Protein AF-0000000084755426 (afdb_homodimer)

Nearest PDB structures (foldseek):
  6y45-assembly2_D  TM=8.927E-01  e=4.834E-12  Streptomyces venezuelae ATCC 10712
  6hse-assembly1_A  TM=9.006E-01  e=1.266E-11  Streptomyces venezuelae ATCC 10712
  2y75-assembly1_E  TM=7.654E-01  e=1.714E-07  Bacillus subtilis
  4hf0-assembly1_A  TM=7.924E-01  e=3.381E-07  Escherichia coli K-12
  4chu-assembly1_A  TM=8.286E-01  e=1.049E-06  Escherichia coli K-12

pLDDT: mean 94.59, std 6.65, range [58.28, 98.94]

Solvent-accessible surface area (backbone atoms only — not comparable to full-atom values): 18374 Å² total; per-residue (Å²): 133,45,69,48,56,67,62,34,57,53,48,53,56,50,56,27,68,32,37,47,91,88,69,44,81,41,73,46,29,63,61,59,50,16,52,41,49,65,44,60,49,72,62,48,47,54,51,50,51,32,32,34,76,61,54,53,27,39,78,44,88,63,97,76,41,31,32,33,67,56,54,63,46,76,75,39,24,51,37,57,47,37,36,35,65,72,40,90,76,55,56,62,72,80,78,63,60,75,52,46,32,55,92,37,62,99,63,49,56,64,69,65,64,52,73,75,52,67,68,51,50,47,51,50,49,12,48,50,38,19,47,50,47,27,54,71,38,23,40,39,58,50,37,50,56,50,49,70,61,47,55,70,66,53,59,50,50,51,55,51,55,53,56,64,63,76,102,133,44,70,47,54,68,63,34,56,53,49,52,54,51,55,27,69,32,37,48,92,87,68,44,79,41,74,46,29,63,62,58,51,17,52,39,48,64,44,61,51,71,62,48,46,54,51,50,50,30,32,35,76,61,54,52,28,38,78,43,87,62,96,76,42,31,33,34,68,55,54,63,46,77,75,38,24,52,39,57,48,37,36,36,64,71,39,89,77,56,56,61,73,80,78,62,61,75,51,46,32,54,92,39,63,98,63,49,57,65,68,66,61,54,72,74,53,67,69,50,50,47,52,50,49,12,48,49,39,21,48,50,46,26,52,72,38,24,41,38,58,48,38,50,55,51,50,71,61,47,55,70,65,54,59,51,50,53,52,51,56,52,55,65,63,75,104

Sequence (334 aa):
MAFYSSGVEYGIHSLMCMVDSKGDARDMSVREIAELQNVPYDYLAKIFTRLSKAGLVRSIEGKGGGFQLARAAEHITVLDVANAIDGEKRIFECREIRQRLAVFDEQPPQWACEGICGVRAVMDMAQQRMEEALGQHTILDLARKMYRKAPDEFVIEVQEWIAARKNMAFYSSGVEYGIHSLMCMVDSKGDARDMSVREIAELQNVPYDYLAKIFTRLSKAGLVRSIEGKGGGFQLARAAEHITVLDVANAIDGEKRIFECREIRQRLAVFDEQPPQWACEGICGVRAVMDMAQQRMEEALGQHTILDLARKMYRKAPDEFVIEVQEWIAARKN

Radius of gyration: 25.81 Å; Cα contacts (8 Å, |Δi|>4): 486; chains: 2; bounding box: 38×77×50 Å

Foldseek 3Di:
DDPFDVLLVLQLVLQLLQAAQVQDGHWAALVLSCVVVVHDSVSSVLLVVLCVVLQQWHWDDDQRITIIGSDRQQQAFSLSSRCSRVNDDAPDDDPLCQQVDPVADPGRDPVSVPDDDPVVVVSVVVVVVVSVVRNNHTSSNVSNVVSVPDDPVVSVVSVVSRVVPSD/DDPFDVLLVLQLVLQLLQAAQVQDGHWAALVLSCVVVVHDSVSSVLLVVLCVVLQQWHWDDDQRITIIGSDRQQQAFSLSSRCSRVNDDAPDDDPLCQQVDPVADPGRDPVSVPDDDPVVVVSVVVVVVVSVVRNNHTSSNVSNVVSVPDDPVVSVVSVVSRVVPSD

Structure (mmCIF, N/CA/C/O backbone):
data_AF-0000000084755426-model_v1
#
loop_
_entity.id
_entity.type
_entity.pdbx_description
1 polymer 'Rrf2 family transcriptional regulator'
#
loop_
_atom_site.group_PDB
_atom_site.id
_atom_site.type_symbol
_atom_site.label_atom_id
_atom_site.label_alt_id
_atom_site.label_comp_id
_atom_site.label_asym_id
_atom_site.label_entity_id
_atom_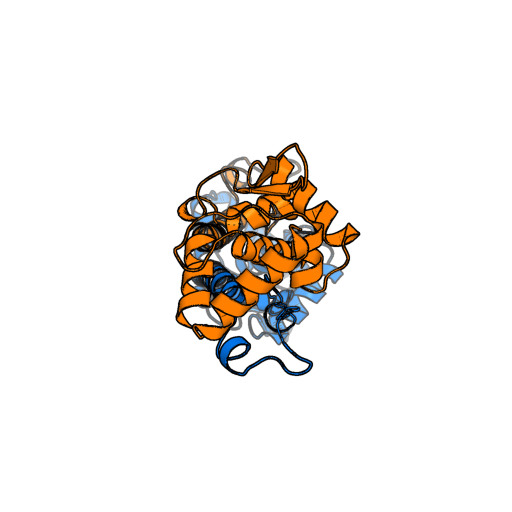site.label_seq_id
_atom_site.pdbx_PDB_ins_code
_atom_site.Cartn_x
_atom_site.Cartn_y
_atom_site.Cartn_z
_atom_site.occupancy
_atom_site.B_iso_or_equiv
_atom_site.auth_seq_id
_atom_site.auth_comp_id
_atom_site.auth_asym_id
_atom_site.auth_atom_id
_atom_site.pdbx_PDB_model_num
ATOM 1 N N . MET A 1 1 ? 2.076 7.09 -10.516 1 72.56 1 MET A N 1
ATOM 2 C CA . MET A 1 1 ? 1.518 7.812 -9.375 1 72.56 1 MET A CA 1
ATOM 3 C C . MET A 1 1 ? 1.5 6.93 -8.133 1 72.56 1 MET A C 1
ATOM 5 O O . MET A 1 1 ? 1.356 5.711 -8.234 1 72.56 1 MET A O 1
ATOM 9 N N . ALA A 1 2 ? 1.884 7.547 -6.883 1 91.25 2 ALA A N 1
ATOM 10 C CA . ALA A 1 2 ? 1.96 6.777 -5.645 1 91.25 2 ALA A CA 1
ATOM 11 C C . ALA A 1 2 ? 0.583 6.262 -5.234 1 91.25 2 ALA A C 1
ATOM 13 O O . ALA A 1 2 ? -0.434 6.676 -5.797 1 91.25 2 ALA A O 1
ATOM 14 N N . PHE A 1 3 ? 0.524 5.273 -4.504 1 96.81 3 PHE A N 1
ATOM 15 C CA . PHE A 1 3 ? -0.7 4.648 -4.012 1 96.81 3 PHE A CA 1
ATOM 16 C C . PHE A 1 3 ? -1.576 5.672 -3.297 1 96.81 3 PHE A C 1
ATOM 18 O O . PHE A 1 3 ? -2.775 5.766 -3.564 1 96.81 3 PHE A O 1
ATOM 25 N N . TYR A 1 4 ? -1.006 6.5 -2.371 1 97.94 4 TYR A N 1
ATOM 26 C CA . TYR A 1 4 ? -1.693 7.617 -1.736 1 97.94 4 TYR A CA 1
ATOM 27 C C . TYR A 1 4 ? -1.386 8.922 -2.457 1 97.94 4 TYR A C 1
ATOM 29 O O . TYR A 1 4 ? -0.234 9.195 -2.807 1 97.94 4 TYR A O 1
ATOM 37 N N . SER A 1 5 ? -2.422 9.719 -2.678 1 97.06 5 SER A N 1
ATOM 38 C CA . SER A 1 5 ? -2.305 10.938 -3.465 1 97.06 5 SER A CA 1
ATOM 39 C C . SER A 1 5 ? -1.635 12.047 -2.662 1 97.06 5 SER A C 1
ATOM 41 O O . SER A 1 5 ? -1.493 11.945 -1.441 1 97.06 5 SER A O 1
ATOM 43 N N . SER A 1 6 ? -1.282 13.086 -3.369 1 96.5 6 SER A N 1
ATOM 44 C CA . SER A 1 6 ? -0.739 14.273 -2.715 1 96.5 6 SER A CA 1
ATOM 45 C C . SER A 1 6 ? -1.769 14.914 -1.793 1 96.5 6 SER A C 1
ATOM 47 O O . SER A 1 6 ? -1.409 15.562 -0.807 1 96.5 6 SER A O 1
ATOM 49 N N . GLY A 1 7 ? -3.055 14.688 -2.115 1 97.62 7 GLY A N 1
ATOM 50 C CA . GLY A 1 7 ? -4.105 15.195 -1.245 1 97.62 7 GLY A CA 1
ATOM 51 C C . GLY A 1 7 ? -3.99 14.688 0.182 1 97.62 7 GLY A C 1
ATOM 52 O O . GLY A 1 7 ? -4.293 15.422 1.128 1 97.62 7 GLY A O 1
ATOM 53 N N . VAL A 1 8 ? -3.545 13.5 0.305 1 98.5 8 VAL A N 1
ATOM 54 C CA . VAL A 1 8 ? -3.377 12.922 1.636 1 98.5 8 VAL A CA 1
ATOM 55 C C . VAL A 1 8 ? -2.287 13.68 2.393 1 98.5 8 VAL A C 1
ATOM 57 O O . VAL A 1 8 ? -2.449 13.992 3.574 1 98.5 8 VAL A O 1
ATOM 60 N N . GLU A 1 9 ? -1.183 14.008 1.727 1 98.12 9 GLU A N 1
ATOM 61 C CA . GLU A 1 9 ? -0.119 14.781 2.357 1 98.12 9 GLU A CA 1
ATOM 62 C C . GLU A 1 9 ? -0.629 16.141 2.82 1 98.12 9 GLU A C 1
ATOM 64 O O . GLU A 1 9 ? -0.439 16.516 3.979 1 98.12 9 GLU A O 1
ATOM 69 N N . TYR A 1 10 ? -1.319 16.828 1.943 1 98.06 10 TYR A N 1
ATOM 70 C CA . TYR A 1 10 ? -1.836 18.156 2.271 1 98.06 10 TYR A CA 1
ATOM 71 C C . TYR A 1 10 ? -2.865 18.078 3.393 1 98.06 10 TYR A C 1
ATOM 73 O O . TYR A 1 10 ? -2.895 18.938 4.277 1 98.06 10 TYR A O 1
ATOM 81 N N . GLY A 1 11 ? -3.691 17.016 3.314 1 98.56 11 GLY A N 1
ATOM 82 C CA . GLY A 1 11 ? -4.668 16.828 4.375 1 98.56 11 GLY A CA 1
ATOM 83 C C . GLY A 1 11 ? -4.039 16.641 5.742 1 98.56 11 GLY A C 1
ATOM 84 O O . GLY A 1 11 ? -4.445 17.266 6.715 1 98.56 11 GLY A O 1
ATOM 85 N N . ILE A 1 12 ? -3.033 15.781 5.781 1 98.81 12 ILE A N 1
ATOM 86 C CA . ILE A 1 12 ? -2.357 15.5 7.039 1 98.81 12 ILE A CA 1
ATOM 87 C C . ILE A 1 12 ? -1.703 16.766 7.574 1 98.81 12 ILE A C 1
ATOM 89 O O . ILE A 1 12 ? -1.911 17.141 8.727 1 98.81 12 ILE A O 1
ATOM 93 N N . HIS A 1 13 ? -0.957 17.484 6.75 1 98.19 13 HIS A N 1
ATOM 94 C CA . HIS A 1 13 ? -0.276 18.703 7.172 1 98.19 13 HIS A CA 1
ATOM 95 C C . HIS A 1 13 ? -1.276 19.781 7.578 1 98.19 13 HIS A C 1
ATOM 97 O O . HIS A 1 13 ? -1.017 20.547 8.5 1 98.19 13 HIS A O 1
ATOM 103 N N . SER A 1 14 ? -2.41 19.844 6.887 1 98.19 14 SER A N 1
ATOM 104 C CA . SER A 1 14 ? -3.445 20.812 7.246 1 98.19 14 SER A CA 1
ATOM 105 C C . SER A 1 14 ? -3.986 20.547 8.648 1 98.19 14 SER A C 1
ATOM 107 O O . SER A 1 14 ? -4.109 21.469 9.453 1 98.19 14 SER A O 1
ATOM 109 N N . LEU A 1 15 ? -4.277 19.297 8.961 1 98.62 15 LEU A N 1
ATOM 110 C CA . LEU A 1 15 ? -4.801 18.953 10.281 1 98.62 15 LEU A CA 1
ATOM 111 C C . LEU A 1 15 ? -3.754 19.203 11.359 1 98.62 15 LEU A C 1
ATOM 113 O O . LEU A 1 15 ? -4.09 19.594 12.477 1 98.62 15 LEU A O 1
ATOM 117 N N . MET A 1 16 ? -2.506 18.953 11.023 1 98.06 16 MET A N 1
ATOM 118 C CA . MET A 1 16 ? -1.428 19.266 11.961 1 98.06 16 MET A CA 1
ATOM 119 C C . MET A 1 16 ? -1.411 20.75 12.305 1 98.06 16 MET A C 1
ATOM 121 O O . MET A 1 16 ? -1.175 21.125 13.453 1 98.06 16 MET A O 1
ATOM 125 N N . CYS A 1 17 ? -1.688 21.609 11.32 1 96.25 17 CYS A N 1
ATOM 126 C CA . CYS A 1 17 ? -1.724 23.047 11.531 1 96.25 17 CYS A CA 1
ATOM 127 C C . CYS A 1 17 ? -2.83 23.422 12.508 1 96.25 17 CYS A C 1
ATOM 129 O O . CYS A 1 17 ? -2.779 24.484 13.133 1 96.25 17 CYS A O 1
ATOM 131 N N . MET A 1 18 ? -3.805 22.578 12.664 1 97.25 18 MET A N 1
ATOM 132 C CA . MET A 1 18 ? -4.965 22.875 13.492 1 97.25 18 MET A CA 1
ATOM 133 C C . MET A 1 18 ? -4.742 22.406 14.93 1 97.25 18 MET A C 1
ATOM 135 O O . MET A 1 18 ? -5.68 22.359 15.727 1 97.25 18 MET A O 1
ATOM 139 N N . VAL A 1 19 ? -3.545 21.984 15.227 1 97.5 19 VAL A N 1
ATOM 140 C CA . VAL A 1 19 ? -3.113 21.625 16.578 1 97.5 19 VAL A CA 1
ATOM 141 C C . VAL A 1 19 ? -1.988 22.547 17.016 1 97.5 19 VAL A C 1
ATOM 143 O O . VAL A 1 19 ? -1.012 22.75 16.297 1 97.5 19 VAL A O 1
ATOM 146 N N . ASP A 1 20 ? -2.088 23.156 18.188 1 96 20 ASP A N 1
ATOM 147 C CA . ASP A 1 20 ? -1.059 24.094 18.625 1 96 20 ASP A CA 1
ATOM 148 C C . ASP A 1 20 ? 0.049 23.375 19.391 1 96 20 ASP A C 1
ATOM 150 O O . ASP A 1 20 ? 0.04 22.141 19.5 1 96 20 ASP A O 1
ATOM 154 N N . SER A 1 21 ? 1.072 24.047 19.875 1 95.69 21 SER A N 1
ATOM 155 C CA . SER A 1 21 ? 2.277 23.484 20.469 1 95.69 21 SER A CA 1
ATOM 156 C C . SER A 1 21 ? 1.96 22.766 21.781 1 95.69 21 SER A C 1
ATOM 158 O O . SER A 1 21 ? 2.756 21.953 22.266 1 95.69 21 SER A O 1
ATOM 160 N N . LYS A 1 22 ? 0.841 23.047 22.422 1 95.75 22 LYS A N 1
ATOM 161 C CA . LYS A 1 22 ? 0.44 22.391 23.656 1 95.75 22 LYS A CA 1
ATOM 162 C C . LYS A 1 22 ? -0.399 21.141 23.391 1 95.75 22 LYS A C 1
ATOM 164 O O . LYS A 1 22 ? -0.753 20.406 24.312 1 95.75 22 LYS A O 1
ATOM 169 N N . GLY A 1 23 ? -0.739 20.922 22.078 1 96.06 23 GLY A N 1
ATOM 170 C CA . GLY A 1 23 ? -1.553 19.797 21.688 1 96.06 23 GLY A CA 1
ATOM 171 C C . GLY A 1 23 ? -3.035 20.109 21.641 1 96.06 23 GLY A C 1
ATOM 172 O O . GLY A 1 23 ? -3.859 19.219 21.438 1 96.06 23 GLY A O 1
ATOM 173 N N . ASP A 1 24 ? -3.342 21.406 21.797 1 96.12 24 ASP A N 1
ATOM 174 C CA . ASP A 1 24 ? -4.742 21.812 21.797 1 96.12 24 ASP A CA 1
ATOM 175 C C . ASP A 1 24 ? -5.211 22.156 20.375 1 96.12 24 ASP A C 1
ATOM 177 O O . ASP A 1 24 ? -4.422 22.609 19.547 1 96.12 24 ASP A O 1
ATOM 181 N N . ALA A 1 25 ? -6.512 21.969 20.188 1 95.44 25 ALA A N 1
ATOM 182 C CA . ALA A 1 25 ? -7.098 22.266 18.891 1 95.44 25 ALA A CA 1
ATOM 183 C C . ALA A 1 25 ? -7.188 23.781 18.656 1 95.44 25 ALA A C 1
ATOM 185 O O . ALA A 1 25 ? -7.395 24.547 19.609 1 95.44 25 ALA A O 1
ATOM 186 N N . ARG A 1 26 ? -7.012 24.219 17.453 1 92.81 26 ARG A N 1
ATOM 187 C CA . ARG A 1 26 ? -7.242 25.594 17.047 1 92.81 26 ARG A CA 1
ATOM 188 C C . ARG A 1 26 ? -8.078 25.672 15.773 1 92.81 26 ARG A C 1
ATOM 190 O O . ARG A 1 26 ? -7.902 24.859 14.867 1 92.81 26 ARG A O 1
ATOM 197 N N . ASP A 1 27 ? -8.938 26.625 15.719 1 93.25 27 ASP A N 1
ATOM 198 C CA . ASP A 1 27 ? -9.789 26.844 14.555 1 93.25 27 ASP A CA 1
ATOM 199 C C . ASP A 1 27 ? -9.047 27.625 13.477 1 93.25 27 ASP A C 1
ATOM 201 O O . ASP A 1 27 ? -8.305 28.562 13.773 1 93.25 27 ASP A O 1
ATOM 205 N N . MET A 1 28 ? -9.195 27.156 12.281 1 94.62 28 MET A N 1
ATOM 206 C CA . MET A 1 28 ? -8.609 27.875 11.148 1 94.62 28 MET A CA 1
ATOM 207 C C . MET A 1 28 ? -9.531 27.828 9.938 1 94.62 28 MET A C 1
ATOM 209 O O . MET A 1 28 ? -10.297 26.875 9.773 1 94.62 28 MET A O 1
ATOM 213 N N . SER A 1 29 ? -9.516 28.859 9.172 1 93.88 29 SER A N 1
ATOM 214 C CA . SER A 1 29 ? -10.203 28.828 7.887 1 93.88 29 SER A CA 1
ATOM 215 C C . SER A 1 29 ? -9.359 28.141 6.82 1 93.88 29 SER A C 1
ATOM 217 O O . SER A 1 29 ? -8.133 28.078 6.941 1 93.88 29 SER A O 1
ATOM 219 N N . VAL A 1 30 ? -10.023 27.625 5.797 1 95.12 30 VAL A N 1
ATOM 220 C CA . VAL A 1 30 ? -9.32 27.031 4.668 1 95.12 30 VAL A CA 1
ATOM 221 C C . VAL A 1 30 ? -8.352 28.047 4.062 1 95.12 30 VAL A C 1
ATOM 223 O O . VAL A 1 30 ? -7.25 27.703 3.641 1 95.12 30 VAL A O 1
ATOM 226 N N . ARG A 1 31 ? -8.742 29.312 4.004 1 94.12 31 ARG A N 1
ATOM 227 C CA . ARG A 1 31 ? -7.902 30.375 3.465 1 94.12 31 ARG A CA 1
ATOM 228 C C . ARG A 1 31 ? -6.617 30.516 4.273 1 94.12 31 ARG A C 1
ATOM 230 O O . ARG A 1 31 ? -5.527 30.625 3.701 1 94.12 31 ARG A O 1
ATOM 237 N N . GLU A 1 32 ? -6.758 30.594 5.57 1 94.56 32 GLU A N 1
ATOM 238 C CA . GLU A 1 32 ? -5.594 30.688 6.445 1 94.56 32 GLU A CA 1
ATOM 239 C C . GLU A 1 32 ? -4.625 29.531 6.207 1 94.56 32 GLU A C 1
ATOM 241 O O . GLU A 1 32 ? -3.422 29.75 6.059 1 94.56 32 GLU A O 1
ATOM 246 N N . ILE A 1 33 ? -5.125 28.328 6.152 1 96 33 ILE A N 1
ATOM 247 C CA . ILE A 1 33 ? -4.281 27.156 5.992 1 96 33 ILE A CA 1
ATOM 248 C C . ILE A 1 33 ? -3.643 27.156 4.605 1 96 33 ILE A C 1
ATOM 250 O O . ILE A 1 33 ? -2.449 26.875 4.465 1 96 33 ILE A O 1
ATOM 254 N N . ALA A 1 34 ? -4.453 27.422 3.609 1 96.12 34 ALA A N 1
ATOM 255 C CA . ALA A 1 34 ? -3.941 27.484 2.244 1 96.12 34 ALA A CA 1
ATOM 256 C C . ALA A 1 34 ? -2.795 28.484 2.139 1 96.12 34 ALA A C 1
ATOM 258 O O . ALA A 1 34 ? -1.748 28.188 1.562 1 96.12 34 ALA A O 1
ATOM 259 N N . GLU A 1 35 ? -2.965 29.672 2.715 1 95.19 35 GLU A N 1
ATOM 260 C CA . GLU A 1 35 ? -1.933 30.703 2.695 1 95.19 35 GLU A CA 1
ATOM 261 C C . GLU A 1 35 ? -0.705 30.281 3.492 1 95.19 35 GLU A C 1
ATOM 263 O O . GLU A 1 35 ? 0.429 30.469 3.049 1 95.19 35 GLU A O 1
ATOM 268 N N . LEU A 1 36 ? -0.963 29.734 4.629 1 94.75 36 LEU A N 1
ATOM 269 C CA . LEU A 1 36 ? 0.138 29.281 5.477 1 94.75 36 LEU A CA 1
ATOM 270 C C . LEU A 1 36 ? 0.987 28.234 4.762 1 94.75 36 LEU A C 1
ATOM 272 O O . LEU A 1 36 ? 2.217 28.281 4.824 1 94.75 36 LEU A O 1
ATOM 276 N N . GLN A 1 37 ? 0.374 27.297 4.078 1 94.38 37 GLN A N 1
ATOM 277 C CA . GLN A 1 37 ? 1.062 26.188 3.418 1 94.38 37 GLN A CA 1
ATOM 278 C C . GLN A 1 37 ? 1.435 26.562 1.984 1 94.38 37 GLN A C 1
ATOM 280 O O . GLN A 1 37 ? 2.062 25.766 1.279 1 94.38 37 GLN A O 1
ATOM 285 N N . ASN A 1 38 ? 1.042 27.703 1.522 1 92.75 38 ASN A N 1
ATOM 286 C CA . ASN A 1 38 ? 1.319 28.172 0.165 1 92.75 38 ASN A CA 1
ATOM 287 C C . ASN A 1 38 ? 0.748 27.203 -0.877 1 92.75 38 ASN A C 1
ATOM 289 O O . ASN A 1 38 ? 1.472 26.734 -1.756 1 92.75 38 ASN A O 1
ATOM 293 N N . VAL A 1 39 ? -0.512 26.891 -0.765 1 94.88 39 VAL A N 1
ATOM 294 C CA . VAL A 1 39 ? -1.251 26.047 -1.692 1 94.88 39 VAL A CA 1
ATOM 295 C C . VAL A 1 39 ? -2.506 26.766 -2.17 1 94.88 39 VAL A C 1
ATOM 297 O O . VAL A 1 39 ? -3.082 27.578 -1.436 1 94.88 39 VAL A O 1
ATOM 300 N N . PRO A 1 40 ? -2.889 26.516 -3.418 1 96.38 40 PRO A N 1
ATOM 301 C CA . PRO A 1 40 ? -4.102 27.172 -3.92 1 96.38 40 PRO A CA 1
ATOM 302 C C . PRO A 1 40 ? -5.328 26.875 -3.059 1 96.38 40 PRO A C 1
ATOM 304 O O . PRO A 1 40 ? -5.555 25.734 -2.668 1 96.38 40 PRO A O 1
ATOM 307 N N . TYR A 1 41 ? -6.07 27.906 -2.875 1 97 41 TYR A N 1
ATOM 308 C CA . TYR A 1 41 ? -7.266 27.812 -2.047 1 97 41 TYR A CA 1
ATOM 309 C C . TYR A 1 41 ? -8.219 26.75 -2.568 1 97 41 TYR A C 1
ATOM 311 O O . TYR A 1 41 ? -8.719 25.922 -1.796 1 97 41 TYR A O 1
ATOM 319 N N . ASP A 1 42 ? -8.508 26.734 -3.846 1 97.75 42 ASP A N 1
ATOM 320 C CA . ASP A 1 42 ? -9.477 25.812 -4.434 1 97.75 42 ASP A CA 1
ATOM 321 C C . ASP A 1 42 ? -9.07 24.359 -4.191 1 97.75 42 ASP A C 1
ATOM 323 O O . ASP A 1 42 ? -9.93 23.5 -3.969 1 97.75 42 ASP A O 1
ATOM 327 N N . TYR A 1 43 ? -7.832 24.156 -4.277 1 97.38 43 TYR A N 1
ATOM 328 C CA . TYR A 1 43 ? -7.332 22.812 -4.051 1 97.38 43 TYR A CA 1
ATOM 329 C C . TYR A 1 43 ? -7.578 22.375 -2.613 1 97.38 43 TYR A C 1
ATOM 331 O O . TYR A 1 43 ? -8.102 21.281 -2.369 1 97.38 43 TYR A O 1
ATOM 339 N N . LEU A 1 44 ? -7.223 23.203 -1.653 1 97.44 44 LEU A N 1
ATOM 340 C CA . LEU A 1 44 ? -7.379 22.859 -0.247 1 97.44 44 LEU A CA 1
ATOM 341 C C . LEU A 1 44 ? -8.852 22.797 0.136 1 97.44 44 LEU A C 1
ATOM 343 O O . LEU A 1 44 ? -9.25 21.984 0.98 1 97.44 44 LEU A O 1
ATOM 347 N N . ALA A 1 45 ? -9.633 23.625 -0.489 1 97.25 45 ALA A N 1
ATOM 348 C CA . ALA A 1 45 ? -11.07 23.609 -0.234 1 97.25 45 ALA A CA 1
ATOM 349 C C . ALA A 1 45 ? -11.664 22.25 -0.552 1 97.25 45 ALA A C 1
ATOM 351 O O . ALA A 1 45 ? -12.508 21.734 0.193 1 97.25 45 ALA A O 1
ATOM 352 N N . LYS A 1 46 ? -11.266 21.625 -1.576 1 98.12 46 LYS A N 1
ATOM 353 C CA . LYS A 1 46 ? -11.727 20.297 -1.945 1 98.12 46 LYS A CA 1
ATOM 354 C C . LYS A 1 46 ? -11.297 19.266 -0.907 1 98.12 46 LYS A C 1
ATOM 356 O O . LYS A 1 46 ? -12.07 18.359 -0.564 1 98.12 46 LYS A O 1
ATOM 361 N N . ILE A 1 47 ? -10.109 19.375 -0.486 1 98.25 47 ILE A N 1
ATOM 362 C CA . ILE A 1 47 ? -9.594 18.484 0.543 1 98.25 47 ILE A CA 1
ATOM 363 C C . ILE A 1 47 ? -10.43 18.625 1.813 1 98.25 47 ILE A C 1
ATOM 365 O O . ILE A 1 47 ? -10.844 17.625 2.404 1 98.25 47 ILE A O 1
ATOM 369 N N . PHE A 1 48 ? -10.719 19.844 2.201 1 98 48 PHE A N 1
ATOM 370 C CA . PHE A 1 48 ? -11.469 20.078 3.432 1 98 48 PHE A CA 1
ATOM 371 C C . PHE A 1 48 ? -12.914 19.625 3.279 1 98 48 PHE A C 1
ATOM 373 O O . PHE A 1 48 ? -13.547 19.203 4.25 1 98 48 PHE A O 1
ATOM 380 N N . THR A 1 49 ? -13.438 19.734 2.086 1 98.06 49 THR A N 1
ATOM 381 C CA . THR A 1 49 ? -14.758 19.172 1.835 1 98.06 49 THR A CA 1
ATOM 382 C C . THR A 1 49 ? -14.781 17.672 2.127 1 98.06 49 THR A C 1
ATOM 384 O O . THR A 1 49 ? -15.695 17.172 2.783 1 98.06 49 THR A O 1
ATOM 387 N N . ARG A 1 50 ? -13.789 16.984 1.738 1 98.56 50 ARG A N 1
ATOM 388 C CA . ARG A 1 50 ? -13.695 15.555 1.968 1 98.56 50 ARG A CA 1
ATOM 389 C C . ARG A 1 50 ? -13.477 15.25 3.447 1 98.56 50 ARG A C 1
ATOM 391 O O . ARG A 1 50 ? -14.078 14.32 3.99 1 98.56 50 ARG A O 1
ATOM 398 N N . LEU A 1 51 ? -12.609 16 4.07 1 98.75 51 LEU A N 1
ATOM 399 C CA . LEU A 1 51 ? -12.359 15.82 5.496 1 98.75 51 LEU A CA 1
ATOM 400 C C . LEU A 1 51 ? -13.633 16.047 6.309 1 98.75 51 LEU A C 1
ATOM 402 O O . LEU A 1 51 ? -13.891 15.312 7.266 1 98.75 51 LEU A O 1
ATOM 406 N N . SER A 1 52 ? -14.391 17.078 5.91 1 98.38 52 SER A N 1
ATOM 407 C CA . SER A 1 52 ? -15.641 17.391 6.59 1 98.38 52 SER A CA 1
ATOM 408 C C . SER A 1 52 ? -16.672 16.266 6.398 1 98.38 52 SER A C 1
ATOM 410 O O . SER A 1 52 ? -17.297 15.836 7.363 1 98.38 52 SER A O 1
ATOM 412 N N . LYS A 1 53 ? -16.797 15.812 5.23 1 98.25 53 LYS A N 1
ATOM 413 C CA . LYS A 1 53 ? -17.734 14.727 4.934 1 98.25 53 LYS A CA 1
ATOM 414 C C . LYS A 1 53 ? -17.391 13.477 5.734 1 98.25 53 LYS A C 1
ATOM 416 O O . LYS A 1 53 ? -18.281 12.727 6.141 1 98.25 53 LYS A O 1
ATOM 421 N N . ALA A 1 54 ? -16.109 13.289 5.984 1 98.5 54 ALA A N 1
ATOM 422 C CA . ALA A 1 54 ? -15.641 12.117 6.711 1 98.5 54 ALA A CA 1
ATOM 423 C C . ALA A 1 54 ? -15.727 12.336 8.219 1 98.5 54 ALA A C 1
ATOM 425 O O . ALA A 1 54 ? -15.375 11.445 9 1 98.5 54 ALA A O 1
ATOM 426 N N . GLY A 1 55 ? -16.078 13.477 8.656 1 98.38 55 GLY A N 1
ATOM 427 C CA . GLY A 1 55 ? -16.25 13.766 10.07 1 98.38 55 GLY A CA 1
ATOM 428 C C . GLY A 1 55 ? -14.938 14.023 10.789 1 98.38 55 GLY A C 1
ATOM 429 O O . GLY A 1 55 ? -14.828 13.789 11.992 1 98.38 55 GLY A O 1
ATOM 430 N N . LEU A 1 56 ? -13.938 14.422 10.078 1 98.75 56 LEU A N 1
ATOM 431 C CA . LEU A 1 56 ? -12.648 14.711 10.695 1 98.75 56 LEU A CA 1
ATOM 432 C C . LEU A 1 56 ? -12.555 16.188 11.094 1 98.75 56 LEU A C 1
ATOM 434 O O . LEU A 1 56 ? -11.836 16.531 12.039 1 98.75 56 LEU A O 1
ATOM 438 N N . VAL A 1 57 ? -13.305 17.047 10.352 1 98.5 57 VAL A N 1
ATOM 439 C CA . VAL A 1 57 ? -13.438 18.453 10.695 1 98.5 57 VAL A CA 1
ATOM 440 C C . VAL A 1 57 ? -14.906 18.875 10.625 1 98.5 57 VAL A C 1
ATOM 442 O O . VAL A 1 57 ? -15.727 18.172 10.023 1 98.5 57 VAL A O 1
ATOM 445 N N . ARG A 1 58 ? -15.234 19.906 11.242 1 96.88 58 ARG A N 1
ATOM 446 C CA . ARG A 1 58 ? -16.562 20.484 11.18 1 96.88 58 ARG A CA 1
ATOM 447 C C . ARG A 1 58 ? -16.5 22 10.953 1 96.88 58 ARG A C 1
ATOM 449 O O . ARG A 1 58 ? -15.602 22.672 11.484 1 96.88 58 ARG A O 1
ATOM 456 N N . SER A 1 59 ? -17.422 22.531 10.25 1 93.75 59 SER A N 1
ATOM 457 C CA . SER A 1 59 ? -17.484 23.969 9.961 1 93.75 59 SER A CA 1
ATOM 458 C C . SER A 1 59 ? -18.016 24.75 11.164 1 93.75 59 SER A C 1
ATOM 460 O O . SER A 1 59 ? -18.906 24.281 11.875 1 93.75 59 SER A O 1
ATOM 462 N N . ILE A 1 60 ? -17.438 25.766 11.398 1 89.38 60 ILE A N 1
ATOM 463 C CA . ILE A 1 60 ? -17.906 26.688 12.43 1 89.38 60 ILE A CA 1
ATOM 464 C C . ILE A 1 60 ? -18.469 27.953 11.773 1 89.38 60 ILE A C 1
ATOM 466 O O . ILE A 1 60 ? -17.891 28.469 10.812 1 89.38 60 ILE A O 1
ATOM 470 N N . GLU A 1 61 ? -19.734 28.359 12.203 1 81 61 GLU A N 1
ATOM 471 C CA . GLU A 1 61 ? -20.406 29.531 11.672 1 81 61 GLU A CA 1
ATOM 472 C C . GLU A 1 61 ? -19.922 30.797 12.359 1 81 61 GLU A C 1
ATOM 474 O O . GLU A 1 61 ? -19.438 30.75 13.492 1 81 61 GLU A O 1
ATOM 479 N N . GLY A 1 62 ? -20.125 32.062 11.773 1 69.25 62 GLY A N 1
ATOM 480 C CA . GLY A 1 62 ? -19.844 33.375 12.328 1 69.25 62 GLY A CA 1
ATOM 481 C C . GLY A 1 62 ? -18.703 34.094 11.625 1 69.25 62 GLY A C 1
ATOM 482 O O . GLY A 1 62 ? -18.172 33.594 10.625 1 69.25 62 GLY A O 1
ATOM 483 N N . LYS A 1 63 ? -18.484 35.344 12.203 1 61.62 63 LYS A N 1
ATOM 484 C CA . LYS A 1 63 ? -17.406 36.188 11.695 1 61.62 63 LYS A CA 1
ATOM 485 C C . LYS A 1 63 ? -16.062 35.438 11.805 1 61.62 63 LYS A C 1
ATOM 487 O O . LYS A 1 63 ? -15.672 35 12.883 1 61.62 63 LYS A O 1
ATOM 492 N N . GLY A 1 64 ? -15.469 35.062 10.68 1 61.66 64 GLY A N 1
ATOM 493 C CA . GLY A 1 64 ? -14.203 34.344 10.625 1 61.66 64 GLY A CA 1
ATOM 494 C C . GLY A 1 64 ? -14.383 32.875 10.398 1 61.66 64 GLY A C 1
ATOM 495 O O . GLY A 1 64 ? -13.516 32.062 10.766 1 61.66 64 GLY A O 1
ATOM 496 N N . GLY A 1 65 ? -15.625 32.5 10.086 1 78.19 65 GLY A N 1
ATOM 497 C CA . GLY A 1 65 ? -15.953 31.141 9.719 1 78.19 65 GLY A CA 1
ATOM 498 C C . GLY A 1 65 ? -14.734 30.297 9.398 1 78.19 65 GLY A C 1
ATOM 499 O O . GLY A 1 65 ? -13.617 30.812 9.305 1 78.19 65 GLY A O 1
ATOM 500 N N . GLY A 1 66 ? -14.727 28.969 9.734 1 90.44 66 GLY A N 1
ATOM 501 C CA . GLY A 1 66 ? -13.625 28.031 9.547 1 90.44 66 GLY A CA 1
ATOM 502 C C . GLY A 1 66 ? -13.984 26.594 9.891 1 90.44 66 GLY A C 1
ATOM 503 O O . GLY A 1 66 ? -15.094 26.141 9.586 1 90.44 66 GLY A O 1
ATOM 504 N N . PHE A 1 67 ? -12.922 25.984 10.203 1 95.62 67 PHE A N 1
ATOM 505 C CA . PHE A 1 67 ? -13.062 24.578 10.57 1 95.62 67 PHE A CA 1
ATOM 506 C C . PHE A 1 67 ? -12.406 24.312 11.914 1 95.62 67 PHE A C 1
ATOM 508 O O . PHE A 1 67 ? -11.461 25 12.305 1 95.62 67 PHE A O 1
ATOM 515 N N . GLN A 1 68 ? -12.961 23.469 12.586 1 95.69 68 GLN A N 1
ATOM 516 C CA . GLN A 1 68 ? -12.336 22.859 13.766 1 95.69 68 GLN A CA 1
ATOM 517 C C . GLN A 1 68 ? -12.273 21.344 13.641 1 95.69 68 GLN A C 1
ATOM 519 O O . GLN A 1 68 ? -13.062 20.75 12.906 1 95.69 68 GLN A O 1
ATOM 524 N N . LEU A 1 69 ? -11.32 20.703 14.359 1 97.88 69 LEU A N 1
ATOM 525 C CA . LEU A 1 69 ? -11.312 19.25 14.406 1 97.88 69 LEU A CA 1
ATOM 526 C C . LEU A 1 69 ? -12.625 18.719 14.984 1 97.88 69 LEU A C 1
ATOM 528 O O . LEU A 1 69 ? -13.141 19.266 15.961 1 97.88 69 LEU A O 1
ATOM 532 N N . ALA A 1 70 ? -13.18 17.719 14.352 1 97.81 70 ALA A N 1
ATOM 533 C CA . ALA A 1 70 ? -14.461 17.156 14.789 1 97.81 70 ALA A CA 1
ATOM 534 C C . ALA A 1 70 ? -14.281 16.234 15.984 1 97.81 70 ALA A C 1
ATOM 536 O O . ALA A 1 70 ? -15.25 15.891 16.672 1 97.81 70 ALA A O 1
ATOM 537 N N . ARG A 1 71 ? -13.102 15.742 16.234 1 96.5 71 ARG A N 1
ATOM 538 C CA . ARG A 1 71 ? -12.688 14.984 17.406 1 96.5 71 ARG A CA 1
ATOM 539 C C . ARG A 1 71 ? -11.258 15.336 17.797 1 96.5 71 ARG A C 1
ATOM 541 O O . ARG A 1 71 ? -10.539 16 17.047 1 96.5 71 ARG A O 1
ATOM 548 N N . ALA A 1 72 ? -10.875 14.906 19.031 1 97.94 72 ALA A N 1
ATOM 549 C CA . ALA A 1 72 ? -9.531 15.211 19.5 1 97.94 72 ALA A CA 1
ATOM 550 C C . ALA A 1 72 ? -8.477 14.672 18.547 1 97.94 72 ALA A C 1
ATOM 552 O O . ALA A 1 72 ? -8.648 13.602 17.969 1 97.94 72 ALA A O 1
ATOM 553 N N . ALA A 1 73 ? -7.363 15.398 18.391 1 98.62 73 ALA A N 1
ATOM 554 C CA . ALA A 1 73 ? -6.305 15.078 17.438 1 98.62 73 ALA A CA 1
ATOM 555 C C . ALA A 1 73 ? -5.699 13.711 17.734 1 98.62 73 ALA A C 1
ATOM 557 O O . ALA A 1 73 ? -5.172 13.055 16.828 1 98.62 73 ALA A O 1
ATOM 558 N N . GLU A 1 74 ? -5.727 13.25 19.016 1 98.5 74 GLU A N 1
ATOM 559 C CA . GLU A 1 74 ? -5.16 11.961 19.406 1 98.5 74 GLU A CA 1
ATOM 560 C C . GLU A 1 74 ? -6.031 10.805 18.922 1 98.5 74 GLU A C 1
ATOM 562 O O . GLU A 1 74 ? -5.609 9.648 18.969 1 98.5 74 GLU A O 1
ATOM 567 N N . HIS A 1 75 ? -7.246 11.125 18.406 1 98.56 75 HIS A N 1
ATOM 568 C CA . HIS A 1 75 ? -8.156 10.102 17.906 1 98.56 75 HIS A CA 1
ATOM 569 C C . HIS A 1 75 ? -8.281 10.172 16.391 1 98.56 75 HIS A C 1
ATOM 571 O O . HIS A 1 75 ? -9.109 9.477 15.797 1 98.56 75 HIS A O 1
ATOM 577 N N . ILE A 1 76 ? -7.578 11 15.664 1 98.88 76 ILE A N 1
ATOM 578 C CA . ILE A 1 76 ? -7.531 11.078 14.211 1 98.88 76 ILE A CA 1
ATOM 579 C C . ILE A 1 76 ? -6.227 10.469 13.703 1 98.88 76 ILE A C 1
ATOM 581 O O . ILE A 1 76 ? -5.148 11.023 13.93 1 98.88 76 ILE A O 1
ATOM 585 N N . THR A 1 77 ? -6.301 9.414 13.016 1 98.94 77 THR A N 1
ATOM 586 C CA . THR A 1 77 ? -5.109 8.703 12.562 1 98.94 77 THR A CA 1
ATOM 587 C C . THR A 1 77 ? -4.777 9.078 11.117 1 98.94 77 THR A C 1
ATOM 589 O O . THR A 1 77 ? -5.613 9.641 10.406 1 98.94 77 THR A O 1
ATOM 592 N N . VAL A 1 78 ? -3.568 8.773 10.719 1 98.94 78 VAL A N 1
ATOM 593 C CA . VAL A 1 78 ? -3.146 8.961 9.336 1 98.94 78 VAL A CA 1
ATOM 594 C C . VAL A 1 78 ? -4.047 8.148 8.406 1 98.94 78 VAL A C 1
ATOM 596 O O . VAL A 1 78 ? -4.379 8.594 7.305 1 98.94 78 VAL A O 1
ATOM 599 N N . LEU A 1 79 ? -4.473 6.945 8.859 1 98.94 79 LEU A N 1
ATOM 600 C CA . LEU A 1 79 ? -5.371 6.113 8.07 1 98.94 79 LEU A CA 1
ATOM 601 C C . LEU A 1 79 ? -6.707 6.812 7.848 1 98.94 79 LEU A C 1
ATOM 603 O O . LEU A 1 79 ? -7.262 6.77 6.746 1 98.94 79 LEU A O 1
ATOM 607 N N . ASP A 1 80 ? -7.242 7.473 8.93 1 98.88 80 ASP A N 1
ATOM 608 C CA . ASP A 1 80 ? -8.484 8.227 8.805 1 98.88 80 ASP A CA 1
ATOM 609 C C . ASP A 1 80 ? -8.383 9.258 7.684 1 98.88 80 ASP A C 1
ATOM 611 O O . ASP A 1 80 ? -9.305 9.391 6.871 1 98.88 80 ASP A O 1
ATOM 615 N N . VAL A 1 81 ? -7.301 9.961 7.656 1 98.94 81 VAL A N 1
ATOM 616 C CA . VAL A 1 81 ? -7.109 11.031 6.684 1 98.94 81 VAL A CA 1
ATOM 617 C C . VAL A 1 81 ? -7 10.445 5.281 1 98.94 81 VAL A C 1
ATOM 619 O O . VAL A 1 81 ? -7.637 10.938 4.344 1 98.94 81 VAL A O 1
ATOM 622 N N . ALA A 1 82 ? -6.164 9.414 5.137 1 98.81 82 ALA A N 1
ATOM 623 C CA . ALA A 1 82 ? -6 8.766 3.838 1 98.81 82 ALA A CA 1
ATOM 624 C C . ALA A 1 82 ? -7.344 8.297 3.287 1 98.81 82 ALA A C 1
ATOM 626 O O . ALA A 1 82 ? -7.664 8.539 2.121 1 98.81 82 ALA A O 1
ATOM 627 N N . ASN A 1 83 ? -8.172 7.637 4.105 1 98.75 83 ASN A N 1
ATOM 628 C CA . ASN A 1 83 ? -9.477 7.133 3.686 1 98.75 83 ASN A CA 1
ATOM 629 C C . ASN A 1 83 ? -10.43 8.273 3.336 1 98.75 83 ASN A C 1
ATOM 631 O O . ASN A 1 83 ? -11.227 8.156 2.4 1 98.75 83 ASN A O 1
ATOM 635 N N . ALA A 1 84 ? -10.344 9.32 4.098 1 98.81 84 ALA A N 1
ATOM 636 C CA . ALA A 1 84 ? -11.219 10.469 3.857 1 98.81 84 ALA A CA 1
ATOM 637 C C . ALA A 1 84 ? -10.938 11.094 2.496 1 98.81 84 ALA A C 1
ATOM 639 O O . ALA A 1 84 ? -11.852 11.555 1.815 1 98.81 84 ALA A O 1
ATOM 640 N N . ILE A 1 85 ? -9.727 11.125 2.127 1 98.56 85 ILE A N 1
ATOM 641 C CA . ILE A 1 85 ? -9.32 11.883 0.947 1 98.56 85 ILE A CA 1
ATOM 642 C C . ILE A 1 85 ? -9.344 10.977 -0.281 1 98.56 85 ILE A C 1
ATOM 644 O O . ILE A 1 85 ? -9.891 11.344 -1.323 1 98.56 85 ILE A O 1
ATOM 648 N N . ASP A 1 86 ? -8.734 9.781 -0.17 1 97.88 86 ASP A N 1
ATOM 649 C CA . ASP A 1 86 ? -8.578 8.906 -1.33 1 97.88 86 ASP A CA 1
ATOM 650 C C . ASP A 1 86 ? -9.664 7.832 -1.356 1 97.88 86 ASP A C 1
ATOM 652 O O . ASP A 1 86 ? -9.82 7.133 -2.357 1 97.88 86 ASP A O 1
ATOM 656 N N . GLY A 1 87 ? -10.461 7.684 -0.282 1 97.44 87 GLY A N 1
ATOM 657 C CA . GLY A 1 87 ? -11.328 6.52 -0.164 1 97.44 87 GLY A CA 1
ATOM 658 C C . GLY A 1 87 ? -10.578 5.25 0.188 1 97.44 87 GLY A C 1
ATOM 659 O O . GLY A 1 87 ? -9.352 5.238 0.218 1 97.44 87 GLY A O 1
ATOM 660 N N . GLU A 1 88 ? -11.344 4.238 0.534 1 96.06 88 GLU A N 1
ATOM 661 C CA . GLU A 1 88 ? -10.719 2.943 0.782 1 96.06 88 GLU A CA 1
ATOM 662 C C . GLU A 1 88 ? -10.109 2.369 -0.495 1 96.06 88 GLU A C 1
ATOM 664 O O . GLU A 1 88 ? -10.789 2.266 -1.519 1 96.06 88 GLU A O 1
ATOM 669 N N . LYS A 1 89 ? -8.906 2.17 -0.43 1 95.94 89 LYS A N 1
ATOM 670 C CA . LYS A 1 89 ? -8.188 1.623 -1.578 1 95.94 89 LYS A CA 1
ATOM 671 C C . LYS A 1 89 ? -7.641 0.231 -1.273 1 95.94 89 LYS A C 1
ATOM 673 O O . LYS A 1 89 ? -7.262 -0.057 -0.136 1 95.94 89 LYS A O 1
ATOM 678 N N . ARG A 1 90 ? -7.539 -0.581 -2.303 1 96.62 90 ARG A N 1
ATOM 679 C CA . ARG A 1 90 ? -6.98 -1.924 -2.186 1 96.62 90 ARG A CA 1
ATOM 680 C C . ARG A 1 90 ? -5.641 -2.023 -2.904 1 96.62 90 ARG A C 1
ATOM 682 O O . ARG A 1 90 ? -5.484 -1.511 -4.016 1 96.62 90 ARG A O 1
ATOM 689 N N . ILE A 1 91 ? -4.695 -2.682 -2.275 1 98.25 91 ILE A N 1
ATOM 690 C CA . ILE A 1 91 ? -3.385 -2.812 -2.902 1 98.25 91 ILE A CA 1
ATOM 691 C C . ILE A 1 91 ? -3.434 -3.893 -3.98 1 98.25 91 ILE A C 1
ATOM 693 O O . ILE A 1 91 ? -2.531 -3.984 -4.816 1 98.25 91 ILE A O 1
ATOM 697 N N . PHE A 1 92 ? -4.473 -4.758 -3.902 1 98.25 92 PHE A N 1
ATOM 698 C CA . PHE A 1 92 ? -4.555 -5.926 -4.773 1 98.25 92 PHE A CA 1
ATOM 699 C C . PHE A 1 92 ? -6.008 -6.281 -5.07 1 98.25 92 PHE A C 1
ATOM 701 O O . PHE A 1 92 ? -6.863 -6.207 -4.188 1 98.25 92 PHE A O 1
ATOM 708 N N . GLU A 1 93 ? -6.301 -6.613 -6.34 1 97.5 93 GLU A N 1
ATOM 709 C CA . GLU A 1 93 ? -7.598 -7.125 -6.781 1 97.5 93 GLU A CA 1
ATOM 710 C C . GLU A 1 93 ? -7.465 -8.523 -7.367 1 97.5 93 GLU A C 1
ATOM 712 O O . GLU A 1 93 ? -6.953 -8.695 -8.477 1 97.5 93 GLU A O 1
ATOM 717 N N . CYS A 1 94 ? -7.914 -9.414 -6.648 1 97.19 94 CYS A N 1
ATOM 718 C CA . CYS A 1 94 ? -7.812 -10.805 -7.074 1 97.19 94 CYS A CA 1
ATOM 719 C C . CYS A 1 94 ? -8.766 -11.094 -8.234 1 97.19 94 CYS A C 1
ATOM 721 O O . CYS A 1 94 ? -9.953 -10.781 -8.156 1 97.19 94 CYS A O 1
ATOM 723 N N . ARG A 1 95 ? -8.312 -11.758 -9.203 1 94.81 95 ARG A N 1
ATOM 724 C CA . ARG A 1 95 ? -9.133 -12.094 -10.359 1 94.81 95 ARG A CA 1
ATOM 725 C C . ARG A 1 95 ? -9.547 -13.555 -10.336 1 94.81 95 ARG A C 1
ATOM 727 O O . ARG A 1 95 ? -10.141 -14.055 -11.297 1 94.81 95 ARG A O 1
ATOM 734 N N . GLU A 1 96 ? -9.227 -14.219 -9.273 1 95.19 96 GLU A N 1
ATOM 735 C CA . GLU A 1 96 ? -9.594 -15.617 -9.039 1 95.19 96 GLU A CA 1
ATOM 736 C C . GLU A 1 96 ? -9.148 -16.5 -10.195 1 95.19 96 GLU A C 1
ATOM 738 O O . GLU A 1 96 ? -9.906 -17.359 -10.656 1 95.19 96 GLU A O 1
ATOM 743 N N . ILE A 1 97 ? -7.977 -16.266 -10.664 1 93.44 97 ILE A N 1
ATOM 744 C CA . ILE A 1 97 ? -7.477 -17.016 -11.812 1 93.44 97 ILE A CA 1
ATOM 745 C C . ILE A 1 97 ? -7.312 -18.484 -11.43 1 93.44 97 ILE A C 1
ATOM 747 O O . ILE A 1 97 ? -7.223 -19.359 -12.297 1 93.44 97 ILE A O 1
ATOM 751 N N . ARG A 1 98 ? -7.289 -18.766 -10.18 1 92.62 98 ARG A N 1
ATOM 752 C CA . ARG A 1 98 ? -7.168 -20.125 -9.688 1 92.62 98 ARG A CA 1
ATOM 753 C C . ARG A 1 98 ? -8.344 -20.984 -10.148 1 92.62 98 ARG A C 1
ATOM 755 O O . ARG A 1 98 ? -8.289 -22.219 -10.102 1 92.62 98 ARG A O 1
ATOM 762 N N . GLN A 1 99 ? -9.43 -20.359 -10.531 1 91.69 99 GLN A N 1
ATOM 763 C CA . GLN A 1 99 ? -10.648 -21.078 -10.891 1 91.69 99 GLN A CA 1
ATOM 764 C C . GLN A 1 99 ? -10.703 -21.375 -12.383 1 91.69 99 GLN A C 1
ATOM 766 O O . GLN A 1 99 ? -11.633 -22.016 -12.867 1 91.69 99 GLN A O 1
ATOM 771 N N . ARG A 1 100 ? -9.648 -21 -13.102 1 91.5 100 ARG A N 1
ATOM 772 C CA . ARG A 1 100 ? -9.727 -21.047 -14.562 1 91.5 100 ARG A CA 1
ATOM 773 C C . ARG A 1 100 ? -8.688 -22 -15.141 1 91.5 100 ARG A C 1
ATOM 775 O O . ARG A 1 100 ? -8.336 -21.906 -16.312 1 91.5 100 ARG A O 1
ATOM 782 N N . LEU A 1 101 ? -8.258 -22.938 -14.367 1 93.06 101 LEU A N 1
ATOM 783 C CA . LEU A 1 101 ? -7.23 -23.859 -14.836 1 93.06 101 LEU A CA 1
ATOM 784 C C . LEU A 1 101 ? -7.785 -24.781 -15.914 1 93.06 101 LEU A C 1
ATOM 786 O O . LEU A 1 101 ? -8.945 -25.188 -15.859 1 93.06 101 LEU A O 1
ATOM 790 N N . ALA A 1 102 ? -6.93 -25.109 -16.812 1 91.19 102 ALA A N 1
ATOM 791 C CA . ALA A 1 102 ? -7.289 -25.938 -17.969 1 91.19 102 ALA A CA 1
ATOM 792 C C . ALA A 1 102 ? -7.793 -27.312 -17.516 1 91.19 102 ALA A C 1
ATOM 794 O O . ALA A 1 102 ? -8.594 -27.938 -18.219 1 91.19 102 ALA A O 1
ATOM 795 N N . VAL A 1 103 ? -7.391 -27.797 -16.391 1 91.38 103 VAL A N 1
ATOM 796 C CA . VAL A 1 103 ? -7.754 -29.141 -15.93 1 91.38 103 VAL A CA 1
ATOM 797 C C . VAL A 1 103 ? -9.164 -29.109 -15.344 1 91.38 103 VAL A C 1
ATOM 799 O O . VAL A 1 103 ? -9.719 -30.156 -15.008 1 91.38 103 VAL A O 1
ATOM 802 N N . PHE A 1 104 ? -9.656 -27.906 -15.219 1 91.19 104 PHE A N 1
ATOM 803 C CA . PHE A 1 104 ? -11.031 -27.781 -14.742 1 91.19 104 PHE A CA 1
ATOM 804 C C . PHE A 1 104 ? -12.008 -27.75 -15.914 1 91.19 104 PHE A C 1
ATOM 806 O O . PHE A 1 104 ? -11.664 -27.266 -17 1 91.19 104 PHE A O 1
ATOM 813 N N . ASP A 1 105 ? -13.141 -28.328 -15.766 1 82.88 105 ASP A N 1
ATOM 814 C CA . ASP A 1 105 ? -14.211 -28.234 -16.766 1 82.88 105 ASP A CA 1
ATOM 815 C C . ASP A 1 105 ? -14.828 -26.844 -16.766 1 82.88 105 ASP A C 1
ATOM 817 O O . ASP A 1 105 ? -14.227 -25.891 -16.281 1 82.88 105 ASP A O 1
ATOM 821 N N . GLU A 1 106 ? -15.891 -26.688 -17.391 1 81.25 106 GLU A N 1
ATOM 822 C CA . GLU A 1 106 ? -16.578 -25.406 -17.5 1 81.25 106 GLU A CA 1
ATOM 823 C C . GLU A 1 106 ? -16.859 -24.812 -16.109 1 81.25 106 GLU A C 1
ATOM 825 O O . GLU A 1 106 ? -16.766 -23.594 -15.93 1 81.25 106 GLU A O 1
ATOM 830 N N . GLN A 1 107 ? -17.125 -25.797 -15.18 1 87.69 107 GLN A N 1
ATOM 831 C CA . GLN A 1 107 ? -17.312 -25.344 -13.805 1 87.69 107 GLN A CA 1
ATOM 832 C C . GLN A 1 107 ? -16.156 -25.828 -12.922 1 87.69 107 GLN A C 1
ATOM 834 O O . GLN A 1 107 ? -15.906 -27.031 -12.828 1 87.69 107 GLN A O 1
ATOM 839 N N . PRO A 1 108 ? -15.492 -24.859 -12.383 1 90.62 108 PRO A N 1
ATOM 840 C CA . PRO A 1 108 ? -14.422 -25.281 -11.484 1 90.62 108 PRO A CA 1
ATOM 841 C C . PRO A 1 108 ? -14.945 -26.062 -10.273 1 90.62 108 PRO A C 1
ATOM 843 O O . PRO A 1 108 ? -16.078 -25.828 -9.828 1 90.62 108 PRO A O 1
ATOM 846 N N . PRO A 1 109 ? -14.242 -27.016 -9.867 1 92.06 109 PRO A N 1
ATOM 847 C CA . PRO A 1 109 ? -14.664 -27.766 -8.695 1 92.06 109 PRO A CA 1
ATOM 848 C C . PRO A 1 109 ? -14.781 -26.906 -7.441 1 92.06 109 PRO A C 1
ATOM 850 O O . PRO A 1 109 ? -14.148 -25.844 -7.352 1 92.06 109 PRO A O 1
ATOM 853 N N . GLN A 1 110 ? -15.492 -27.375 -6.492 1 91.19 110 GLN A N 1
ATOM 854 C CA . GLN A 1 110 ? -15.805 -26.609 -5.289 1 91.19 110 GLN A CA 1
ATOM 855 C C . GLN A 1 110 ? -14.547 -26.297 -4.488 1 91.19 110 GLN A C 1
ATOM 857 O O . GLN A 1 110 ? -14.406 -25.203 -3.947 1 91.19 110 GLN A O 1
ATOM 862 N N . TRP A 1 111 ? -13.695 -27.25 -4.363 1 91.88 111 TRP A N 1
ATOM 863 C CA . TRP A 1 111 ? -12.508 -27.047 -3.539 1 91.88 111 TRP A CA 1
ATOM 864 C C . TRP A 1 111 ? -11.672 -25.875 -4.047 1 91.88 111 TRP A C 1
ATOM 866 O O . TRP A 1 111 ? -11.031 -25.188 -3.264 1 91.88 111 TRP A O 1
ATOM 876 N N . ALA A 1 112 ? -11.625 -25.672 -5.395 1 90.56 112 ALA A N 1
ATOM 877 C CA . ALA A 1 112 ? -10.82 -24.625 -6.008 1 90.56 112 ALA A CA 1
ATOM 878 C C . ALA A 1 112 ? -11.391 -23.234 -5.684 1 90.56 112 ALA A C 1
ATOM 880 O O . ALA A 1 112 ? -10.664 -22.25 -5.699 1 90.56 112 ALA A O 1
ATOM 881 N N . CYS A 1 113 ? -12.602 -23.172 -5.301 1 91.12 113 CYS A N 1
ATOM 882 C CA . CYS A 1 113 ? -13.297 -21.906 -5.059 1 91.12 113 CYS A CA 1
ATOM 883 C C . CYS A 1 113 ? -13.555 -21.703 -3.568 1 91.12 113 CYS A C 1
ATOM 885 O O . CYS A 1 113 ? -13.992 -20.625 -3.152 1 91.12 113 CYS A O 1
ATOM 887 N N . GLU A 1 114 ? -13.289 -22.766 -2.869 1 91.31 114 GLU A N 1
ATOM 888 C CA . GLU A 1 114 ? -13.594 -22.719 -1.442 1 91.31 114 GLU A CA 1
ATOM 889 C C . GLU A 1 114 ? -12.625 -21.797 -0.695 1 91.31 114 GLU A C 1
ATOM 891 O O . GLU A 1 114 ? -11.414 -21.875 -0.9 1 91.31 114 GLU A O 1
ATOM 896 N N . GLY A 1 115 ? -13.273 -20.938 0.147 1 92.25 115 GLY A N 1
ATOM 897 C CA . GLY A 1 115 ? -12.461 -20.062 0.975 1 92.25 115 GLY A CA 1
ATOM 898 C C . GLY A 1 115 ? -11.789 -18.938 0.192 1 92.25 115 GLY A C 1
ATOM 899 O O . GLY A 1 115 ? -12.016 -18.812 -1.014 1 92.25 115 GLY A O 1
ATOM 900 N N . ILE A 1 116 ? -10.961 -18.219 0.896 1 94.81 116 ILE A N 1
ATOM 901 C CA . ILE A 1 116 ? -10.242 -17.094 0.3 1 94.81 116 ILE A CA 1
ATOM 902 C C . ILE A 1 116 ? -9.031 -17.609 -0.478 1 94.81 116 ILE A C 1
ATOM 904 O O . ILE A 1 116 ? -8.336 -18.516 -0.026 1 94.81 116 ILE A O 1
ATOM 908 N N . CYS A 1 117 ? -8.867 -17.125 -1.64 1 96.44 117 CYS A N 1
ATOM 909 C CA . CYS A 1 117 ? -7.664 -17.422 -2.418 1 96.44 117 CYS A CA 1
ATOM 910 C C . CYS A 1 117 ? -6.41 -17.219 -1.575 1 96.44 117 CYS A C 1
ATOM 912 O O . CYS A 1 117 ? -6.289 -16.219 -0.856 1 96.44 117 CYS A O 1
ATOM 914 N N . GLY A 1 118 ? -5.477 -18.188 -1.655 1 97.25 118 GLY A N 1
ATOM 915 C CA . GLY A 1 118 ? -4.242 -18.094 -0.888 1 97.25 118 GLY A CA 1
ATOM 916 C C . GLY A 1 118 ? -3.436 -16.844 -1.192 1 97.25 118 GLY A C 1
ATOM 917 O O . GLY A 1 118 ? -2.871 -16.234 -0.286 1 97.25 118 GLY A O 1
ATOM 918 N N . VAL A 1 119 ? -3.33 -16.516 -2.467 1 98.25 119 VAL A N 1
ATOM 919 C CA . VAL A 1 119 ? -2.607 -15.328 -2.883 1 98.25 119 VAL A CA 1
ATOM 920 C C . VAL A 1 119 ? -3.311 -14.086 -2.34 1 98.25 119 VAL A C 1
ATOM 922 O O . VAL A 1 119 ? -2.668 -13.195 -1.768 1 98.25 119 VAL A O 1
ATOM 925 N N . ARG A 1 120 ? -4.613 -14.047 -2.484 1 98.06 120 ARG A N 1
ATOM 926 C CA . ARG A 1 120 ? -5.402 -12.938 -1.948 1 98.06 120 ARG A CA 1
ATOM 927 C C . ARG A 1 120 ? -5.199 -12.805 -0.442 1 98.06 120 ARG A C 1
ATOM 929 O O . ARG A 1 120 ? -5.094 -11.695 0.078 1 98.06 120 ARG A O 1
ATOM 936 N N . ALA A 1 121 ? -5.184 -13.914 0.232 1 98.5 121 ALA A N 1
ATOM 937 C CA . ALA A 1 121 ? -5.012 -13.898 1.682 1 98.5 121 ALA A CA 1
ATOM 938 C C . ALA A 1 121 ? -3.717 -13.188 2.07 1 98.5 121 ALA A C 1
ATOM 940 O O . ALA A 1 121 ? -3.695 -12.391 3.014 1 98.5 121 ALA A O 1
ATOM 941 N N . VAL A 1 122 ? -2.674 -13.484 1.377 1 98.75 122 VAL A N 1
ATOM 942 C CA . VAL A 1 122 ? -1.38 -12.867 1.655 1 98.75 122 VAL A CA 1
ATOM 943 C C . VAL A 1 122 ? -1.454 -11.367 1.386 1 98.75 122 VAL A C 1
ATOM 945 O O . VAL A 1 122 ? -0.977 -10.562 2.188 1 98.75 122 VAL A O 1
ATOM 948 N N . MET A 1 123 ? -2.049 -11.008 0.272 1 98.81 123 MET A N 1
ATOM 949 C CA . MET A 1 123 ? -2.164 -9.602 -0.097 1 98.81 123 MET A CA 1
ATOM 950 C C . MET A 1 123 ? -3.031 -8.844 0.905 1 98.81 123 MET A C 1
ATOM 952 O O . MET A 1 123 ? -2.719 -7.711 1.27 1 98.81 123 MET A O 1
ATOM 956 N N . ASP A 1 124 ? -4.078 -9.5 1.36 1 98.5 124 ASP A N 1
ATOM 957 C CA . ASP A 1 124 ? -4.934 -8.906 2.381 1 98.5 124 ASP A CA 1
ATOM 958 C C . ASP A 1 124 ? -4.168 -8.695 3.684 1 98.5 124 ASP A C 1
ATOM 960 O O . ASP A 1 124 ? -4.344 -7.672 4.352 1 98.5 124 ASP A O 1
ATOM 964 N N . MET A 1 125 ? -3.404 -9.633 4.035 1 98.75 125 MET A N 1
ATOM 965 C CA . MET A 1 125 ? -2.584 -9.508 5.238 1 98.75 125 MET A CA 1
ATOM 966 C C . MET A 1 125 ? -1.624 -8.328 5.117 1 98.75 125 MET A C 1
ATOM 968 O O . MET A 1 125 ? -1.462 -7.555 6.062 1 98.75 125 MET A O 1
ATOM 972 N N . ALA A 1 126 ? -0.974 -8.25 3.986 1 98.88 126 ALA A N 1
ATOM 973 C CA . ALA A 1 126 ? -0.063 -7.133 3.74 1 98.88 126 ALA A CA 1
ATOM 974 C C . ALA A 1 126 ? -0.79 -5.797 3.854 1 98.88 126 ALA A C 1
ATOM 976 O O . ALA A 1 126 ? -0.283 -4.859 4.473 1 98.88 126 ALA A O 1
ATOM 977 N N . GLN A 1 127 ? -1.957 -5.719 3.252 1 98.69 127 GLN A N 1
ATOM 978 C CA . GLN A 1 127 ? -2.801 -4.535 3.35 1 98.69 127 GLN A CA 1
ATOM 979 C C . GLN A 1 127 ? -3.123 -4.207 4.805 1 98.69 127 GLN A C 1
ATOM 981 O O . GLN A 1 127 ? -3.051 -3.047 5.215 1 98.69 127 GLN A O 1
ATOM 986 N N . GLN A 1 128 ? -3.51 -5.203 5.512 1 98.75 128 GLN A N 1
ATOM 987 C CA . GLN A 1 128 ? -3.875 -5.02 6.91 1 98.75 128 GLN A CA 1
ATOM 988 C C . GLN A 1 128 ? -2.699 -4.48 7.723 1 98.75 128 GLN A C 1
ATOM 990 O O . GLN A 1 128 ? -2.869 -3.588 8.555 1 98.75 128 GLN A O 1
ATOM 995 N N . ARG A 1 129 ? -1.521 -5.004 7.508 1 98.88 129 ARG A N 1
ATOM 996 C CA . ARG A 1 129 ? -0.333 -4.543 8.219 1 98.88 129 ARG A CA 1
ATOM 997 C C . ARG A 1 129 ? -0.019 -3.09 7.879 1 98.88 129 ARG A C 1
ATOM 999 O O . ARG A 1 129 ? 0.351 -2.309 8.758 1 98.88 129 ARG A O 1
ATOM 1006 N N . MET A 1 130 ? -0.12 -2.76 6.633 1 98.88 130 MET A N 1
ATOM 1007 C CA . MET A 1 130 ? 0.071 -1.382 6.188 1 98.88 130 MET A CA 1
ATOM 1008 C C . MET A 1 130 ? -0.909 -0.445 6.887 1 98.88 130 MET A C 1
ATOM 1010 O O . MET A 1 130 ? -0.504 0.565 7.465 1 98.88 130 MET A O 1
ATOM 1014 N N . GLU A 1 131 ? -2.164 -0.817 6.898 1 98.88 131 GLU A N 1
ATOM 1015 C CA . GLU A 1 131 ? -3.217 0.026 7.457 1 98.88 131 GLU A CA 1
ATOM 1016 C C . GLU A 1 131 ? -3.102 0.119 8.977 1 98.88 131 GLU A C 1
ATOM 1018 O O . GLU A 1 131 ? -3.404 1.159 9.562 1 98.88 131 GLU A O 1
ATOM 1023 N N . GLU A 1 132 ? -2.711 -0.964 9.578 1 98.81 132 GLU A N 1
ATOM 1024 C CA . GLU A 1 132 ? -2.469 -0.94 11.016 1 98.81 132 GLU A CA 1
ATOM 1025 C C . GLU A 1 132 ? -1.386 0.073 11.375 1 98.81 132 GLU A C 1
ATOM 1027 O O . GLU A 1 132 ? -1.515 0.805 12.359 1 98.81 132 GLU A O 1
ATOM 1032 N N . ALA A 1 133 ? -0.334 0.099 10.602 1 98.81 133 ALA A N 1
ATOM 1033 C CA . ALA A 1 133 ? 0.737 1.062 10.836 1 98.81 133 ALA A CA 1
ATOM 1034 C C . ALA A 1 133 ? 0.229 2.494 10.695 1 98.81 133 ALA A C 1
ATOM 1036 O O . ALA A 1 133 ? 0.533 3.354 11.523 1 98.81 133 ALA A O 1
ATOM 1037 N N . LEU A 1 134 ? -0.545 2.777 9.695 1 98.88 134 LEU A N 1
ATOM 1038 C CA . LEU A 1 134 ? -1.124 4.102 9.484 1 98.88 134 LEU A CA 1
ATOM 1039 C C . LEU A 1 134 ? -2.084 4.457 10.617 1 98.88 134 LEU A C 1
ATOM 1041 O O . LEU A 1 134 ? -2.129 5.609 11.055 1 98.88 134 LEU A O 1
ATOM 1045 N N . GLY A 1 135 ? -2.83 3.469 11.07 1 98.81 135 GLY A N 1
ATOM 1046 C CA . GLY A 1 135 ? -3.83 3.66 12.109 1 98.81 135 GLY A CA 1
ATOM 1047 C C . GLY A 1 135 ? -3.23 3.852 13.492 1 98.81 135 GLY A C 1
ATOM 1048 O O . GLY A 1 135 ? -3.916 4.289 14.414 1 98.81 135 GLY A O 1
ATOM 1049 N N . GLN A 1 136 ? -1.969 3.58 13.672 1 98.62 136 GLN A N 1
ATOM 1050 C CA . GLN A 1 136 ? -1.291 3.682 14.961 1 98.62 136 GLN A CA 1
ATOM 1051 C C . GLN A 1 136 ? -0.739 5.086 15.188 1 98.62 136 GLN A C 1
ATOM 1053 O O . GLN A 1 136 ? -0.301 5.418 16.281 1 98.62 136 GLN A O 1
ATOM 1058 N N . HIS A 1 137 ? -0.752 5.91 14.195 1 98.75 137 HIS A N 1
ATOM 1059 C CA . HIS A 1 137 ? -0.202 7.258 14.281 1 98.75 137 HIS A CA 1
ATOM 1060 C C . HIS A 1 137 ? -1.292 8.312 14.109 1 98.75 137 HIS A C 1
ATOM 1062 O O . HIS A 1 137 ? -2.084 8.242 13.172 1 98.75 137 HIS A O 1
ATOM 1068 N N . THR A 1 138 ? -1.315 9.195 15.023 1 98.88 138 THR A N 1
ATOM 1069 C CA . THR A 1 138 ? -2.373 10.195 15.039 1 98.88 138 THR A CA 1
ATOM 1070 C C . THR A 1 138 ? -1.832 11.562 14.617 1 98.88 138 THR A C 1
ATOM 1072 O O . THR A 1 138 ? -0.617 11.758 14.555 1 98.88 138 THR A O 1
ATOM 1075 N N . ILE A 1 139 ? -2.738 12.461 14.367 1 98.88 139 ILE A N 1
ATOM 1076 C CA . ILE A 1 139 ? -2.391 13.844 14.047 1 98.88 139 ILE A CA 1
ATOM 1077 C C . ILE A 1 139 ? -1.649 14.477 15.227 1 98.88 139 ILE A C 1
ATOM 1079 O O . ILE A 1 139 ? -0.703 15.242 15.031 1 98.88 139 ILE A O 1
ATOM 1083 N N . LEU A 1 140 ? -2.078 14.148 16.469 1 98.81 140 LEU A N 1
ATOM 1084 C CA . LEU A 1 140 ? -1.393 14.688 17.641 1 98.81 140 LEU A CA 1
ATOM 1085 C C . LEU A 1 140 ? 0.052 14.203 17.703 1 98.81 140 LEU A C 1
ATOM 1087 O O . LEU A 1 140 ? 0.961 14.977 18 1 98.81 140 LEU A O 1
ATOM 1091 N N . ASP A 1 141 ? 0.264 12.891 17.438 1 98.56 141 ASP A N 1
ATOM 1092 C CA . ASP A 1 141 ? 1.62 12.352 17.406 1 98.56 141 ASP A CA 1
ATOM 1093 C C . ASP A 1 141 ? 2.506 13.148 16.438 1 98.56 141 ASP A C 1
ATOM 1095 O O . ASP A 1 141 ? 3.633 13.516 16.797 1 98.56 141 ASP A O 1
ATOM 1099 N N . LEU A 1 142 ? 2.01 13.422 15.297 1 98.5 142 LEU A N 1
ATOM 1100 C CA . LEU A 1 142 ? 2.773 14.109 14.266 1 98.5 142 LEU A CA 1
ATOM 1101 C C . LEU A 1 142 ? 3.018 15.562 14.641 1 98.5 142 LEU A C 1
ATOM 1103 O O . LEU A 1 142 ? 4.125 16.078 14.461 1 98.5 142 LEU A O 1
ATOM 1107 N N . ALA A 1 143 ? 1.982 16.234 15.133 1 97.94 143 ALA A N 1
ATOM 1108 C CA . ALA A 1 143 ? 2.135 17.609 15.586 1 97.94 143 ALA A CA 1
ATOM 1109 C C . ALA A 1 143 ? 3.182 17.719 16.688 1 97.94 143 ALA A C 1
ATOM 1111 O O . ALA A 1 143 ? 4.043 18.594 16.656 1 97.94 143 ALA A O 1
ATOM 1112 N N . ARG A 1 144 ? 3.127 16.812 17.656 1 97.62 144 ARG A N 1
ATOM 1113 C CA . ARG A 1 144 ? 4.078 16.828 18.766 1 97.62 144 ARG A CA 1
ATOM 1114 C C . ARG A 1 144 ? 5.504 16.609 18.266 1 97.62 144 ARG A C 1
ATOM 1116 O O . ARG A 1 144 ? 6.434 17.281 18.734 1 97.62 144 ARG A O 1
ATOM 1123 N N . LYS A 1 145 ? 5.652 15.688 17.391 1 96.69 145 LYS A N 1
ATOM 1124 C CA . LYS A 1 145 ? 6.973 15.445 16.828 1 96.69 145 LYS A CA 1
ATOM 1125 C C . LYS A 1 145 ? 7.508 16.703 16.141 1 96.69 145 LYS A C 1
ATOM 1127 O O . LYS A 1 145 ? 8.688 17.047 16.281 1 96.69 145 LYS A O 1
ATOM 1132 N N . MET A 1 146 ? 6.68 17.359 15.398 1 95.88 146 MET A N 1
ATOM 1133 C CA . MET A 1 146 ? 7.07 18.594 14.727 1 95.88 146 MET A CA 1
ATOM 1134 C C . MET A 1 146 ? 7.488 19.656 15.742 1 95.88 146 MET A C 1
ATOM 1136 O O . MET A 1 146 ? 8.547 20.266 15.602 1 95.88 146 MET A O 1
ATOM 1140 N N . TYR A 1 147 ? 6.742 19.812 16.812 1 96.31 147 TYR A N 1
ATOM 1141 C CA . TYR A 1 147 ? 6.992 20.875 17.766 1 96.31 147 TYR A CA 1
ATOM 1142 C C . TYR A 1 147 ? 8.18 20.547 18.672 1 96.31 147 TYR A C 1
ATOM 1144 O O . TYR A 1 147 ? 8.789 21.438 19.25 1 96.31 147 TYR A O 1
ATOM 1152 N N . ARG A 1 148 ? 8.438 19.281 18.766 1 94.69 148 ARG A N 1
ATOM 1153 C CA . ARG A 1 148 ? 9.633 18.906 19.516 1 94.69 148 ARG A CA 1
ATOM 1154 C C . ARG A 1 148 ? 10.898 19.344 18.781 1 94.69 148 ARG A C 1
ATOM 1156 O O . ARG A 1 148 ? 11.906 19.672 19.422 1 94.69 148 ARG A O 1
ATOM 1163 N N . LYS A 1 149 ? 10.781 19.391 17.516 1 93.25 149 LYS A N 1
ATOM 1164 C CA . LYS A 1 149 ? 11.922 19.781 16.688 1 93.25 149 LYS A CA 1
ATOM 1165 C C . LYS A 1 149 ? 11.969 21.297 16.5 1 93.25 149 LYS A C 1
ATOM 1167 O O . LYS A 1 149 ? 13.047 21.875 16.359 1 93.25 149 LYS A O 1
ATOM 1172 N N . ALA A 1 150 ? 10.859 21.906 16.453 1 93.62 150 ALA A N 1
ATOM 1173 C CA . ALA A 1 150 ? 10.727 23.312 16.094 1 93.62 150 ALA A CA 1
ATOM 1174 C C . ALA A 1 150 ? 11.211 24.219 17.234 1 93.62 150 ALA A C 1
ATOM 1176 O O . ALA A 1 150 ? 10.922 23.953 18.406 1 93.62 150 ALA A O 1
ATOM 1177 N N . PRO A 1 151 ? 11.969 25.266 16.953 1 94.38 151 PRO A N 1
ATOM 1178 C CA . PRO A 1 151 ? 12.305 26.25 17.984 1 94.38 151 PRO A CA 1
ATOM 1179 C C . PRO A 1 151 ? 11.086 27.031 18.469 1 94.38 151 PRO A C 1
ATOM 1181 O O . PRO A 1 151 ? 10.078 27.109 17.766 1 94.38 151 PRO A O 1
ATOM 1184 N N . ASP A 1 152 ? 11.273 27.609 19.625 1 93.94 152 ASP A N 1
ATOM 1185 C CA . ASP A 1 152 ? 10.18 28.375 20.219 1 93.94 152 ASP A CA 1
ATOM 1186 C C . ASP A 1 152 ? 9.773 29.531 19.297 1 93.94 152 ASP A C 1
ATOM 1188 O O . ASP A 1 152 ? 8.602 29.906 19.25 1 93.94 152 ASP A O 1
ATOM 1192 N N . GLU A 1 153 ? 10.727 30.047 18.625 1 93.69 153 GLU A N 1
ATOM 1193 C CA . GLU A 1 153 ? 10.461 31.172 17.719 1 93.69 153 GLU A CA 1
ATOM 1194 C C . GLU A 1 153 ? 9.422 30.797 16.672 1 93.69 153 GLU A C 1
ATOM 1196 O O . GLU A 1 153 ? 8.609 31.625 16.266 1 93.69 153 GLU A O 1
ATOM 1201 N N . PHE A 1 154 ? 9.492 29.594 16.219 1 93.62 154 PHE A N 1
ATOM 1202 C CA . PHE A 1 154 ? 8.539 29.109 15.227 1 93.62 154 PHE A CA 1
ATOM 1203 C C . PHE A 1 154 ? 7.117 29.125 15.781 1 93.62 154 PHE A C 1
ATOM 1205 O O . PHE A 1 154 ? 6.18 29.531 15.094 1 93.62 154 PHE A O 1
ATOM 1212 N N . VAL A 1 155 ? 6.938 28.609 16.984 1 93.62 155 VAL A N 1
ATOM 1213 C CA . VAL A 1 155 ? 5.633 28.562 17.625 1 93.62 155 VAL A CA 1
ATOM 1214 C C . VAL A 1 155 ? 5.035 29.969 17.703 1 93.62 155 VAL A C 1
ATOM 1216 O O . VAL A 1 155 ? 3.865 30.172 17.375 1 93.62 155 VAL A O 1
ATOM 1219 N N . ILE A 1 156 ? 5.883 30.922 18.047 1 94.62 156 ILE A N 1
ATOM 1220 C CA . ILE A 1 156 ? 5.465 32.312 18.172 1 94.62 156 ILE A CA 1
ATOM 1221 C C . ILE A 1 156 ? 5.102 32.875 16.797 1 94.62 156 ILE A C 1
ATOM 1223 O O . ILE A 1 156 ? 4.066 33.531 16.641 1 94.62 156 ILE A O 1
ATOM 1227 N N . GLU A 1 157 ? 5.953 32.594 15.836 1 92.94 157 GLU A N 1
ATOM 1228 C CA . GLU A 1 157 ? 5.75 33.094 14.477 1 92.94 157 GLU A CA 1
ATOM 1229 C C . GLU A 1 157 ? 4.426 32.625 13.898 1 92.94 157 GLU A C 1
ATOM 1231 O O . GLU A 1 157 ? 3.699 33.375 13.266 1 92.94 157 GLU A O 1
ATOM 1236 N N . VAL A 1 158 ? 4.102 31.344 14.109 1 93.12 158 VAL A N 1
ATOM 1237 C CA . VAL A 1 158 ? 2.865 30.781 13.586 1 93.12 158 VAL A CA 1
ATOM 1238 C C . VAL A 1 158 ? 1.664 31.422 14.273 1 93.12 158 VAL A C 1
ATOM 1240 O O . VAL A 1 158 ? 0.691 31.797 13.617 1 93.12 158 VAL A O 1
ATOM 1243 N N . GLN A 1 159 ? 1.773 31.531 15.57 1 91.94 159 GLN A N 1
ATOM 1244 C CA . GLN A 1 159 ? 0.69 32.125 16.344 1 91.94 159 GLN A CA 1
ATOM 1245 C C . GLN A 1 159 ? 0.437 33.562 15.891 1 91.94 159 GLN A C 1
ATOM 1247 O O . GLN A 1 159 ? -0.713 33.969 15.719 1 91.94 159 GLN A O 1
ATOM 1252 N N . GLU A 1 160 ? 1.488 34.344 15.719 1 93.38 160 GLU A N 1
ATOM 1253 C CA . GLU A 1 160 ? 1.363 35.75 15.281 1 93.38 160 GLU A CA 1
ATOM 1254 C C . GLU A 1 160 ? 0.806 35.812 13.867 1 93.38 160 GLU A C 1
ATOM 1256 O O . GLU A 1 160 ? 0.004 36.719 13.562 1 93.38 160 GLU A O 1
ATOM 1261 N N . TRP A 1 161 ? 1.294 34.938 13.055 1 93.19 161 TRP A N 1
ATOM 1262 C CA . TRP A 1 161 ? 0.828 34.906 11.672 1 93.19 161 TRP A CA 1
ATOM 1263 C C . TRP A 1 161 ? -0.679 34.656 11.617 1 93.19 161 TRP A C 1
ATOM 1265 O O . TRP A 1 161 ? -1.389 35.375 10.883 1 93.19 161 TRP A O 1
ATOM 1275 N N . ILE A 1 162 ? -1.19 33.75 12.375 1 90.31 162 ILE A N 1
ATOM 1276 C CA . ILE A 1 162 ? -2.609 33.406 12.406 1 90.31 162 ILE A CA 1
ATOM 1277 C C . ILE A 1 162 ? -3.402 34.594 12.984 1 90.31 162 ILE A C 1
ATOM 1279 O O . ILE A 1 162 ? -4.445 34.969 12.445 1 90.31 162 ILE A O 1
ATOM 1283 N N . ALA A 1 163 ? -2.838 35.156 14.07 1 89.44 163 ALA A N 1
ATOM 1284 C CA . ALA A 1 163 ? -3.512 36.25 14.734 1 89.44 163 ALA A CA 1
ATOM 1285 C C . ALA A 1 163 ? -3.664 37.438 13.797 1 89.44 163 ALA A C 1
ATOM 1287 O O . ALA A 1 163 ? -4.672 38.156 13.844 1 89.44 163 ALA A O 1
ATOM 1288 N N . ALA A 1 164 ? -2.746 37.656 12.953 1 90 164 ALA A N 1
ATOM 1289 C CA . ALA A 1 164 ? -2.738 38.781 12.039 1 90 164 ALA A CA 1
ATOM 1290 C C . ALA A 1 164 ? -3.811 38.625 10.961 1 90 164 ALA A C 1
ATOM 1292 O O . ALA A 1 164 ? -4.199 39.594 10.312 1 90 164 ALA A O 1
ATOM 1293 N N . ARG A 1 165 ? -4.273 37.5 10.758 1 83.31 165 ARG A N 1
ATOM 1294 C CA . ARG A 1 165 ? -5.234 37.219 9.695 1 83.31 165 ARG A CA 1
ATOM 1295 C C . ARG A 1 165 ? -6.641 37.031 10.258 1 83.31 165 ARG A C 1
ATOM 1297 O O . ARG A 1 165 ? -7.617 37.062 9.508 1 83.31 165 ARG A O 1
ATOM 1304 N N . LYS A 1 166 ? -6.871 36.688 11.492 1 76.38 166 LYS A N 1
ATOM 1305 C CA . LYS A 1 166 ? -8.188 36.594 12.117 1 76.38 166 LYS A CA 1
ATOM 1306 C C . LYS A 1 166 ? -8.82 37.969 12.289 1 76.38 166 LYS A C 1
ATOM 1308 O O . LYS A 1 166 ? -10.047 38.094 12.367 1 76.38 166 LYS A O 1
ATOM 1313 N N . ASN A 1 167 ? -8 39.094 12.289 1 58.28 167 ASN A N 1
ATOM 1314 C CA . ASN A 1 167 ? -8.531 40.438 12.422 1 58.28 167 ASN A CA 1
ATOM 1315 C C . ASN A 1 167 ? -8.805 41.062 11.062 1 58.28 167 ASN A C 1
ATOM 1317 O O . ASN A 1 167 ? -7.996 40.938 10.141 1 58.28 167 ASN A O 1
ATOM 1321 N N . MET B 1 1 ? -6.898 1.549 -10.695 1 72.56 1 MET B N 1
ATOM 1322 C CA . MET B 1 1 ? -6.086 0.338 -10.773 1 72.56 1 MET B CA 1
ATOM 1323 C C . MET B 1 1 ? -5.406 0.058 -9.43 1 72.56 1 MET B C 1
ATOM 1325 O O . MET B 1 1 ? -5.086 0.987 -8.688 1 72.56 1 MET B O 1
ATOM 1329 N N . ALA B 1 2 ? -5.355 -1.318 -9 1 91.44 2 ALA B N 1
ATOM 1330 C CA . ALA B 1 2 ? -4.773 -1.686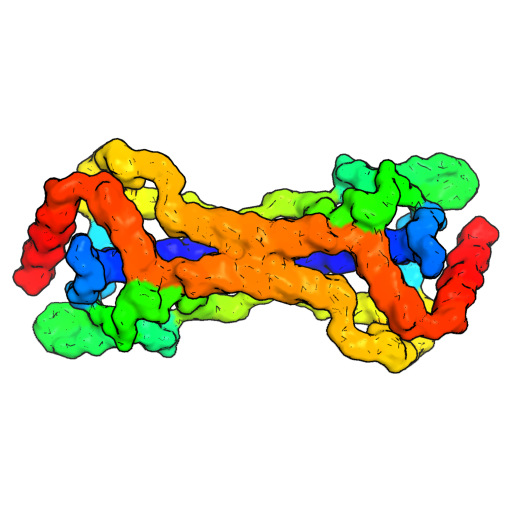 -7.711 1 91.44 2 ALA B CA 1
ATOM 1331 C C . ALA B 1 2 ? -3.281 -1.373 -7.672 1 91.44 2 ALA B C 1
ATOM 1333 O O . ALA B 1 2 ? -2.678 -1.065 -8.703 1 91.44 2 ALA B O 1
ATOM 1334 N N . PHE B 1 3 ? -2.744 -1.209 -6.57 1 96.81 3 PHE B N 1
ATOM 1335 C CA . PHE B 1 3 ? -1.335 -0.909 -6.348 1 96.81 3 PHE B CA 1
ATOM 1336 C C . PHE B 1 3 ? -0.448 -1.947 -7.023 1 96.81 3 PHE B C 1
ATOM 1338 O O . PHE B 1 3 ? 0.5 -1.597 -7.727 1 96.81 3 PHE B O 1
ATOM 1345 N N . TYR B 1 4 ? -0.729 -3.264 -6.848 1 97.94 4 TYR B N 1
ATOM 1346 C CA . TYR B 1 4 ? -0.06 -4.344 -7.566 1 97.94 4 TYR B CA 1
ATOM 1347 C C . TYR B 1 4 ? -0.87 -4.777 -8.781 1 97.94 4 TYR B C 1
ATOM 1349 O O . TYR B 1 4 ? -2.094 -4.914 -8.703 1 97.94 4 TYR B O 1
ATOM 1357 N N . SER B 1 5 ? -0.175 -4.961 -9.898 1 97 5 SER B N 1
ATOM 1358 C CA . SER B 1 5 ? -0.826 -5.266 -11.172 1 97 5 SER B CA 1
ATOM 1359 C C . SER B 1 5 ? -1.3 -6.715 -11.219 1 97 5 SER B C 1
ATOM 1361 O O . SER B 1 5 ? -0.903 -7.531 -10.383 1 97 5 SER B O 1
ATOM 1363 N N . SER B 1 6 ? -2.107 -6.992 -12.211 1 96.44 6 SER B N 1
ATOM 1364 C CA . SER B 1 6 ? -2.547 -8.367 -12.445 1 96.44 6 SER B CA 1
ATOM 1365 C C . SER B 1 6 ? -1.371 -9.273 -12.789 1 96.44 6 SER B C 1
ATOM 1367 O O . SER B 1 6 ? -1.412 -10.477 -12.531 1 96.44 6 SER B O 1
ATOM 1369 N N . GLY B 1 7 ? -0.313 -8.648 -13.344 1 97.56 7 GLY B N 1
ATOM 1370 C CA . GLY B 1 7 ? 0.886 -9.422 -13.633 1 97.56 7 GLY B CA 1
ATOM 1371 C C . GLY B 1 7 ? 1.461 -10.109 -12.406 1 97.56 7 GLY B C 1
ATOM 1372 O O . GLY B 1 7 ? 1.984 -11.227 -12.508 1 97.56 7 GLY B O 1
ATOM 1373 N N . VAL B 1 8 ? 1.336 -9.477 -11.312 1 98.5 8 VAL B N 1
ATOM 1374 C CA . VAL B 1 8 ? 1.838 -10.055 -10.07 1 98.5 8 VAL B CA 1
ATOM 1375 C C . VAL B 1 8 ? 1.037 -11.312 -9.727 1 98.5 8 VAL B C 1
ATOM 1377 O O . VAL B 1 8 ? 1.608 -12.336 -9.344 1 98.5 8 VAL B O 1
ATOM 1380 N N . GLU B 1 9 ? -0.282 -11.266 -9.883 1 98.06 9 GLU B N 1
ATOM 1381 C CA . GLU B 1 9 ? -1.112 -12.438 -9.641 1 98.06 9 GLU B CA 1
ATOM 1382 C C . GLU B 1 9 ? -0.719 -13.602 -10.547 1 98.06 9 GLU B C 1
ATOM 1384 O O . GLU B 1 9 ? -0.482 -14.711 -10.078 1 98.06 9 GLU B O 1
ATOM 1389 N N . TYR B 1 10 ? -0.6 -13.32 -11.836 1 98 10 TYR B N 1
ATOM 1390 C CA . TYR B 1 10 ? -0.249 -14.359 -12.797 1 98 10 TYR B CA 1
ATOM 1391 C C . TYR B 1 10 ? 1.145 -14.906 -12.523 1 98 10 TYR B C 1
ATOM 1393 O O . TYR B 1 10 ? 1.375 -16.109 -12.633 1 98 10 TYR B O 1
ATOM 1401 N N . GLY B 1 11 ? 2.055 -13.977 -12.156 1 98.5 11 GLY B N 1
ATOM 1402 C CA . GLY B 1 11 ? 3.396 -14.422 -11.82 1 98.5 11 GLY B CA 1
ATOM 1403 C C . GLY B 1 11 ? 3.432 -15.367 -10.633 1 98.5 11 GLY B C 1
ATOM 1404 O O . GLY B 1 11 ? 4.078 -16.422 -10.695 1 98.5 11 GLY B O 1
ATOM 1405 N N . ILE B 1 12 ? 2.713 -15.008 -9.594 1 98.81 12 ILE B N 1
ATOM 1406 C CA . ILE B 1 12 ? 2.68 -15.828 -8.391 1 98.81 12 ILE B CA 1
ATOM 1407 C C . ILE B 1 12 ? 2.078 -17.188 -8.719 1 98.81 12 ILE B C 1
ATOM 1409 O O . ILE B 1 12 ? 2.668 -18.234 -8.406 1 98.81 12 ILE B O 1
ATOM 1413 N N . HIS B 1 13 ? 0.94 -17.219 -9.398 1 98.12 13 HIS B N 1
ATOM 1414 C CA . HIS B 1 13 ? 0.28 -18.484 -9.742 1 98.12 13 HIS B CA 1
ATOM 1415 C C . HIS B 1 13 ? 1.142 -19.312 -10.68 1 98.12 13 HIS B C 1
ATOM 1417 O O . HIS B 1 13 ? 1.143 -20.547 -10.602 1 98.12 13 HIS B O 1
ATOM 1423 N N . SER B 1 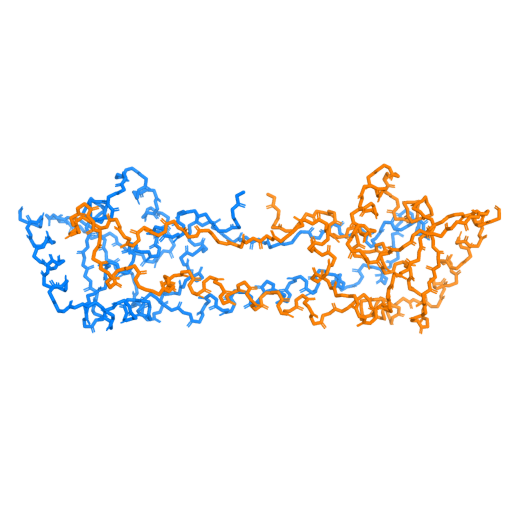14 ? 1.858 -18.672 -11.602 1 98.12 14 SER B N 1
ATOM 1424 C CA . SER B 1 14 ? 2.754 -19.391 -12.5 1 98.12 14 SER B CA 1
ATOM 1425 C C . SER B 1 14 ? 3.857 -20.109 -11.727 1 98.12 14 SER B C 1
ATOM 1427 O O . SER B 1 14 ? 4.129 -21.281 -11.969 1 98.12 14 SER B O 1
ATOM 1429 N N . LEU B 1 15 ? 4.48 -19.422 -10.773 1 98.62 15 LEU B N 1
ATOM 1430 C CA . LEU B 1 15 ? 5.551 -20.031 -9.984 1 98.62 15 LEU B CA 1
ATOM 1431 C C . LEU B 1 15 ? 5.012 -21.156 -9.109 1 98.62 15 LEU B C 1
ATOM 1433 O O . LEU B 1 15 ? 5.695 -22.156 -8.891 1 98.62 15 LEU B O 1
ATOM 1437 N N . MET B 1 16 ? 3.799 -20.984 -8.625 1 98 16 MET B N 1
ATOM 1438 C CA . MET B 1 16 ? 3.162 -22.062 -7.867 1 98 16 MET B CA 1
ATOM 1439 C C . MET B 1 16 ? 3.012 -23.312 -8.719 1 98 16 MET B C 1
ATOM 1441 O O . MET B 1 16 ? 3.201 -24.422 -8.227 1 98 16 MET B O 1
ATOM 1445 N N . CYS B 1 17 ? 2.695 -23.141 -10.016 1 96.12 17 CYS B N 1
ATOM 1446 C CA . CYS B 1 17 ? 2.547 -24.266 -10.93 1 96.12 17 CYS B CA 1
ATOM 1447 C C . CYS B 1 17 ? 3.867 -25.016 -11.094 1 96.12 17 CYS B C 1
ATOM 1449 O O . CYS B 1 17 ? 3.879 -26.188 -11.477 1 96.12 17 CYS B O 1
ATOM 1451 N N . MET B 1 18 ? 4.953 -24.375 -10.797 1 97.12 18 MET B N 1
ATOM 1452 C CA . MET B 1 18 ? 6.277 -24.938 -11.008 1 97.12 18 MET B CA 1
ATOM 1453 C C . MET B 1 18 ? 6.75 -25.688 -9.766 1 97.12 18 MET B C 1
ATOM 1455 O O . MET B 1 18 ? 7.926 -26.047 -9.656 1 97.12 18 MET B O 1
ATOM 1459 N N . VAL B 1 19 ? 5.895 -25.812 -8.789 1 97.44 19 VAL B N 1
ATOM 1460 C CA . VAL B 1 19 ? 6.133 -26.609 -7.586 1 97.44 19 VAL B CA 1
ATOM 1461 C C . VAL B 1 19 ? 5.137 -27.766 -7.523 1 97.44 19 VAL B C 1
ATOM 1463 O O . VAL B 1 19 ? 3.932 -27.562 -7.68 1 97.44 19 VAL B O 1
ATOM 1466 N N . ASP B 1 20 ? 5.586 -29 -7.32 1 95.81 20 ASP B N 1
ATOM 1467 C CA . ASP B 1 20 ? 4.676 -30.141 -7.305 1 95.81 20 ASP B CA 1
ATOM 1468 C C . ASP B 1 20 ? 4.137 -30.391 -5.898 1 95.81 20 ASP B C 1
ATOM 1470 O O . ASP B 1 20 ? 4.414 -29.625 -4.973 1 95.81 20 ASP B O 1
ATOM 1474 N N . SER B 1 21 ? 3.297 -31.391 -5.691 1 95.56 21 SER B N 1
ATOM 1475 C CA . SER B 1 21 ? 2.574 -31.641 -4.449 1 95.56 21 SER B CA 1
ATOM 1476 C C . SER B 1 21 ? 3.527 -32.031 -3.322 1 95.56 21 SER B C 1
ATOM 1478 O O . SER B 1 21 ? 3.164 -31.953 -2.145 1 95.56 21 SER B O 1
ATOM 1480 N N . LYS B 1 22 ? 4.73 -32.438 -3.607 1 95.69 22 LYS B N 1
ATOM 1481 C CA . LYS B 1 22 ? 5.723 -32.812 -2.6 1 95.69 22 LYS B CA 1
ATOM 1482 C C . LYS B 1 22 ? 6.59 -31.609 -2.221 1 95.69 22 LYS B C 1
ATOM 1484 O O . LYS B 1 22 ? 7.426 -31.703 -1.318 1 95.69 22 LYS B O 1
ATOM 1489 N N . GLY B 1 23 ? 6.391 -30.484 -2.949 1 95.94 23 GLY B N 1
ATOM 1490 C CA . GLY B 1 23 ? 7.164 -29.281 -2.705 1 95.94 23 GLY B CA 1
ATOM 1491 C C . GLY B 1 23 ? 8.406 -29.188 -3.566 1 95.94 23 GLY B C 1
ATOM 1492 O O . GLY B 1 23 ? 9.227 -28.281 -3.387 1 95.94 23 GLY B O 1
ATOM 1493 N N . ASP B 1 24 ? 8.516 -30.109 -4.52 1 96 24 ASP B N 1
ATOM 1494 C CA . ASP B 1 24 ? 9.688 -30.141 -5.391 1 96 24 ASP B CA 1
ATOM 1495 C C . ASP B 1 24 ? 9.461 -29.281 -6.633 1 96 24 ASP B C 1
ATOM 1497 O O . ASP B 1 24 ? 8.336 -29.141 -7.105 1 96 24 ASP B O 1
ATOM 1501 N N . ALA B 1 25 ? 10.586 -28.781 -7.145 1 95.31 25 ALA B N 1
ATOM 1502 C CA . ALA B 1 25 ? 10.516 -27.953 -8.352 1 95.31 25 ALA B CA 1
ATOM 1503 C C . ALA B 1 25 ? 10.227 -28.812 -9.578 1 95.31 25 ALA B C 1
ATOM 1505 O O . ALA B 1 25 ? 10.656 -29.953 -9.664 1 95.31 25 ALA B O 1
ATOM 1506 N N . ARG B 1 26 ? 9.484 -28.266 -10.508 1 92.69 26 ARG B N 1
ATOM 1507 C CA . ARG B 1 26 ? 9.266 -28.891 -11.805 1 92.69 26 ARG B CA 1
ATOM 1508 C C . ARG B 1 26 ? 9.477 -27.891 -12.938 1 92.69 26 ARG B C 1
ATOM 1510 O O . ARG B 1 26 ? 9.094 -26.719 -12.812 1 92.69 26 ARG B O 1
ATOM 1517 N N . ASP B 1 27 ? 10.055 -28.344 -13.992 1 93.19 27 ASP B N 1
ATOM 1518 C CA . ASP B 1 27 ? 10.305 -27.516 -15.172 1 93.19 27 ASP B CA 1
ATOM 1519 C C . ASP B 1 27 ? 9.055 -27.422 -16.047 1 93.19 27 ASP B C 1
ATOM 1521 O O . ASP B 1 27 ? 8.344 -28.406 -16.234 1 93.19 27 ASP B O 1
ATOM 1525 N N . MET B 1 28 ? 8.773 -26.219 -16.453 1 94.56 28 MET B N 1
ATOM 1526 C CA . MET B 1 28 ? 7.656 -26.016 -17.359 1 94.56 28 MET B CA 1
ATOM 1527 C C . MET B 1 28 ? 7.996 -24.953 -18.406 1 94.56 28 MET B C 1
ATOM 1529 O O . MET B 1 28 ? 8.789 -24.047 -18.141 1 94.56 28 MET B O 1
ATOM 1533 N N . SER B 1 29 ? 7.465 -25.109 -19.578 1 93.81 29 SER B N 1
ATOM 1534 C CA . SER B 1 29 ? 7.562 -24.062 -20.578 1 93.81 29 SER B CA 1
ATOM 1535 C C . SER B 1 29 ? 6.492 -22.984 -20.359 1 93.81 29 SER B C 1
ATOM 1537 O O . SER B 1 29 ? 5.461 -23.25 -19.75 1 93.81 29 SER B O 1
ATOM 1539 N N . VAL B 1 30 ? 6.77 -21.797 -20.859 1 95.06 30 VAL B N 1
ATOM 1540 C CA . VAL B 1 30 ? 5.789 -20.719 -20.797 1 95.06 30 VAL B CA 1
ATOM 1541 C C . VAL B 1 30 ? 4.492 -21.156 -21.469 1 95.06 30 VAL B C 1
ATOM 1543 O O . VAL B 1 30 ? 3.398 -20.828 -21 1 95.06 30 VAL B O 1
ATOM 1546 N N . ARG B 1 31 ? 4.586 -21.906 -22.562 1 94 31 ARG B N 1
ATOM 1547 C CA . ARG B 1 31 ? 3.412 -22.406 -23.266 1 94 31 ARG B CA 1
ATOM 1548 C C . ARG B 1 31 ? 2.566 -23.312 -22.375 1 94 31 ARG B C 1
ATOM 1550 O O . ARG B 1 31 ? 1.343 -23.172 -22.328 1 94 31 ARG B O 1
ATOM 1557 N N . GLU B 1 32 ? 3.205 -24.25 -21.75 1 94.44 32 GLU B N 1
ATOM 1558 C CA . GLU B 1 32 ? 2.504 -25.141 -20.844 1 94.44 32 GLU B CA 1
ATOM 1559 C C . GLU B 1 32 ? 1.759 -24.375 -19.75 1 94.44 32 GLU B C 1
ATOM 1561 O O . GLU B 1 32 ? 0.583 -24.625 -19.5 1 94.44 32 GLU B O 1
ATOM 1566 N N . ILE B 1 33 ? 2.408 -23.422 -19.141 1 95.88 33 ILE B N 1
ATOM 1567 C CA . ILE B 1 33 ? 1.809 -22.656 -18.047 1 95.88 33 ILE B CA 1
ATOM 1568 C C . ILE B 1 33 ? 0.667 -21.797 -18.578 1 95.88 33 ILE B C 1
ATOM 1570 O O . ILE B 1 33 ? -0.405 -21.734 -17.969 1 95.88 33 ILE B O 1
ATOM 1574 N N . ALA B 1 34 ? 0.937 -21.125 -19.672 1 96 34 ALA B N 1
ATOM 1575 C CA . ALA B 1 34 ? -0.095 -20.297 -20.297 1 96 34 ALA B CA 1
ATOM 1576 C C . ALA B 1 34 ? -1.349 -21.109 -20.594 1 96 34 ALA B C 1
ATOM 1578 O O . ALA B 1 34 ? -2.463 -20.688 -20.281 1 96 34 ALA B O 1
ATOM 1579 N N . GLU B 1 35 ? -1.175 -22.297 -21.172 1 95.12 35 GLU B N 1
ATOM 1580 C CA . GLU B 1 35 ? -2.295 -23.172 -21.5 1 95.12 35 GLU B CA 1
ATOM 1581 C C . GLU B 1 35 ? -2.984 -23.672 -20.219 1 95.12 35 GLU B C 1
ATOM 1583 O O . GLU B 1 35 ? -4.215 -23.703 -20.156 1 95.12 35 GLU B O 1
ATOM 1588 N N . LEU B 1 36 ? -2.188 -24.047 -19.297 1 94.62 36 LEU B N 1
ATOM 1589 C CA . LEU B 1 36 ? -2.74 -24.547 -18.047 1 94.62 36 LEU B CA 1
ATOM 1590 C C . LEU B 1 36 ? -3.596 -23.484 -17.359 1 94.62 36 LEU B C 1
ATOM 1592 O O . LEU B 1 36 ? -4.68 -23.781 -16.859 1 94.62 36 LEU B O 1
ATOM 1596 N N . GLN B 1 37 ? -3.158 -22.25 -17.328 1 94.25 37 GLN B N 1
ATOM 1597 C CA . GLN B 1 37 ? -3.842 -21.156 -16.641 1 94.25 37 GLN B CA 1
ATOM 1598 C C . GLN B 1 37 ? -4.832 -20.453 -17.578 1 94.25 37 GLN B C 1
ATOM 1600 O O . GLN B 1 37 ? -5.535 -19.531 -17.156 1 94.25 37 GLN B O 1
ATOM 1605 N N . ASN B 1 38 ? -4.879 -20.844 -18.812 1 92.5 38 ASN B N 1
ATOM 1606 C CA . ASN B 1 38 ? -5.77 -20.234 -19.797 1 92.5 38 ASN B CA 1
ATOM 1607 C C . ASN B 1 38 ? -5.512 -18.75 -19.953 1 92.5 38 ASN B C 1
ATOM 1609 O O . ASN B 1 38 ? -6.434 -17.938 -19.844 1 92.5 38 ASN B O 1
ATOM 1613 N N . VAL B 1 39 ? -4.281 -18.375 -20.188 1 94.69 39 VAL B N 1
ATOM 1614 C CA . VAL B 1 39 ? -3.848 -17.016 -20.422 1 94.69 39 VAL B CA 1
ATOM 1615 C C . VAL B 1 39 ? -3.059 -16.938 -21.719 1 94.69 39 VAL B C 1
ATOM 1617 O O . VAL B 1 39 ? -2.396 -17.906 -22.109 1 94.69 39 VAL B O 1
ATOM 1620 N N . PRO B 1 40 ? -3.178 -15.797 -22.422 1 96.25 40 PRO B N 1
ATOM 1621 C CA . PRO B 1 40 ? -2.42 -15.656 -23.672 1 96.25 40 PRO B CA 1
ATOM 1622 C C . PRO B 1 40 ? -0.918 -15.844 -23.469 1 96.25 40 PRO B C 1
ATOM 1624 O O . PRO B 1 40 ? -0.341 -15.297 -22.531 1 96.25 40 PRO B O 1
ATOM 1627 N N . TYR B 1 41 ? -0.376 -16.547 -24.406 1 96.94 41 TYR B N 1
ATOM 1628 C CA . TYR B 1 41 ? 1.048 -16.859 -24.359 1 96.94 41 TYR B CA 1
ATOM 1629 C C . TYR B 1 41 ? 1.886 -15.594 -24.297 1 96.94 41 TYR B C 1
ATOM 1631 O O . TYR B 1 41 ? 2.801 -15.492 -23.469 1 96.94 41 TYR B O 1
ATOM 1639 N N . ASP B 1 42 ? 1.625 -14.617 -25.125 1 97.69 42 ASP B N 1
ATOM 1640 C CA . ASP B 1 42 ? 2.422 -13.398 -25.203 1 97.69 42 ASP B CA 1
ATOM 1641 C C . ASP B 1 42 ? 2.43 -12.656 -23.875 1 97.69 42 ASP B C 1
ATOM 1643 O O . ASP B 1 42 ? 3.445 -12.07 -23.484 1 97.69 42 ASP B O 1
ATOM 1647 N N . TYR B 1 43 ? 1.32 -12.688 -23.266 1 97.25 43 TYR B N 1
ATOM 1648 C CA . TYR B 1 43 ? 1.215 -12.023 -21.969 1 97.25 43 TYR B CA 1
ATOM 1649 C C . TYR B 1 43 ? 2.102 -12.703 -20.938 1 97.25 43 TYR B C 1
ATOM 1651 O O . TYR B 1 43 ? 2.869 -12.039 -20.234 1 97.25 43 TYR B O 1
ATOM 1659 N N . LEU B 1 44 ? 2.033 -14.008 -20.844 1 97.38 44 LEU B N 1
ATOM 1660 C CA . LEU B 1 44 ? 2.816 -14.742 -19.859 1 97.38 44 LEU B CA 1
ATOM 1661 C C . LEU B 1 44 ? 4.301 -14.703 -20.203 1 97.38 44 LEU B C 1
ATOM 1663 O O . LEU B 1 44 ? 5.148 -14.68 -19.297 1 97.38 44 LEU B O 1
ATOM 1667 N N . ALA B 1 45 ? 4.574 -14.688 -21.469 1 97.19 45 ALA B N 1
ATOM 1668 C CA . ALA B 1 45 ? 5.969 -14.594 -21.906 1 97.19 45 ALA B CA 1
ATOM 1669 C C . ALA B 1 45 ? 6.621 -13.32 -21.359 1 97.19 45 ALA B C 1
ATOM 1671 O O . ALA B 1 45 ? 7.77 -13.352 -20.906 1 97.19 45 ALA B O 1
ATOM 1672 N N . LYS B 1 46 ? 5.961 -12.25 -21.344 1 98.06 46 LYS B N 1
ATOM 1673 C CA . LYS B 1 46 ? 6.465 -10.992 -20.797 1 98.06 46 LYS B CA 1
ATOM 1674 C C . LYS B 1 46 ? 6.703 -11.102 -19.297 1 98.06 46 LYS B C 1
ATOM 1676 O O . LYS B 1 46 ? 7.699 -10.594 -18.781 1 98.06 46 LYS B O 1
ATOM 1681 N N . ILE B 1 47 ? 5.789 -11.703 -18.656 1 98.19 47 ILE B N 1
ATOM 1682 C CA . ILE B 1 47 ? 5.918 -11.914 -17.219 1 98.19 47 ILE B CA 1
ATOM 1683 C C . ILE B 1 47 ? 7.16 -12.758 -16.922 1 98.19 47 ILE B C 1
ATOM 1685 O O . ILE B 1 47 ? 7.953 -12.414 -16.047 1 98.19 47 ILE B O 1
ATOM 1689 N N . PHE B 1 48 ? 7.352 -13.812 -17.688 1 97.94 48 PHE B N 1
ATOM 1690 C CA . PHE B 1 48 ? 8.484 -14.703 -17.453 1 97.94 48 PHE B CA 1
ATOM 1691 C C . PHE B 1 48 ? 9.797 -14.023 -17.812 1 97.94 48 PHE B C 1
ATOM 1693 O O . PHE B 1 48 ? 10.836 -14.305 -17.219 1 97.94 48 PHE B O 1
ATOM 1700 N N . THR B 1 49 ? 9.75 -13.164 -18.781 1 98 49 THR B N 1
ATOM 1701 C CA . THR B 1 49 ? 10.93 -12.359 -19.078 1 98 49 THR B CA 1
ATOM 1702 C C . THR B 1 49 ? 11.336 -11.539 -17.859 1 98 49 THR B C 1
ATOM 1704 O O . THR B 1 49 ? 12.516 -11.492 -17.5 1 98 49 THR B O 1
ATOM 1707 N N . ARG B 1 50 ? 10.422 -10.969 -17.188 1 98.5 50 ARG B N 1
ATOM 1708 C CA . ARG B 1 50 ? 10.695 -10.172 -16 1 98.5 50 ARG B CA 1
ATOM 1709 C C . ARG B 1 50 ? 11.164 -11.047 -14.852 1 98.5 50 ARG B C 1
ATOM 1711 O O . ARG B 1 50 ? 12.102 -10.688 -14.125 1 98.5 50 ARG B O 1
ATOM 1718 N N . LEU B 1 51 ? 10.523 -12.172 -14.672 1 98.69 51 LEU B N 1
ATOM 1719 C CA . LEU B 1 51 ? 10.914 -13.102 -13.617 1 98.69 51 LEU B CA 1
ATOM 1720 C C . LEU B 1 51 ? 12.344 -13.586 -13.828 1 98.69 51 LEU B C 1
ATOM 1722 O O . LEU B 1 51 ? 13.109 -13.719 -12.867 1 98.69 51 LEU B O 1
ATOM 1726 N N . SER B 1 52 ? 12.664 -13.867 -15.102 1 98.38 52 SER B N 1
ATOM 1727 C CA . SER B 1 52 ? 14 -14.336 -15.445 1 98.38 52 SER B CA 1
ATOM 1728 C C . SER B 1 52 ? 15.047 -13.25 -15.188 1 98.38 52 SER B C 1
ATOM 1730 O O . SER B 1 52 ? 16.078 -13.516 -14.586 1 98.38 52 SER B O 1
ATOM 1732 N N . LYS B 1 53 ? 14.773 -12.086 -15.594 1 98.19 53 LYS B N 1
ATOM 1733 C CA . LYS B 1 53 ? 15.68 -10.961 -15.375 1 98.19 53 LYS B CA 1
ATOM 1734 C C . LYS B 1 53 ? 15.93 -10.742 -13.883 1 98.19 53 LYS B C 1
ATOM 1736 O O . LYS B 1 53 ? 17.031 -10.352 -13.484 1 98.19 53 LYS B O 1
ATOM 1741 N N . ALA B 1 54 ? 14.93 -11.023 -13.078 1 98.5 54 ALA B N 1
ATOM 1742 C CA . ALA B 1 54 ? 15.023 -10.828 -11.641 1 98.5 54 ALA B CA 1
ATOM 1743 C C . ALA B 1 54 ? 15.68 -12.031 -10.961 1 98.5 54 ALA B C 1
ATOM 1745 O O . ALA B 1 54 ? 15.844 -12.047 -9.742 1 98.5 54 ALA B O 1
ATOM 1746 N N . GLY B 1 55 ? 15.969 -13.039 -11.68 1 98.31 55 GLY B N 1
ATOM 1747 C CA . GLY B 1 55 ? 16.656 -14.203 -11.133 1 98.31 55 GLY B CA 1
ATOM 1748 C C . GLY B 1 55 ? 15.727 -15.133 -10.367 1 98.31 55 GLY B C 1
ATOM 1749 O O . GLY B 1 55 ? 16.156 -15.844 -9.461 1 98.31 55 GLY B O 1
ATOM 1750 N N . LEU B 1 56 ? 14.461 -15.102 -10.641 1 98.69 56 LEU B N 1
ATOM 1751 C CA . LEU B 1 56 ? 13.508 -15.969 -9.961 1 98.69 56 LEU B CA 1
ATOM 1752 C C . LEU B 1 56 ? 13.32 -17.281 -10.734 1 98.69 56 LEU B C 1
ATOM 1754 O O . LEU B 1 56 ? 13 -18.312 -10.141 1 98.69 56 LEU B O 1
ATOM 1758 N N . VAL B 1 57 ? 13.531 -17.203 -12.086 1 98.44 57 VAL B N 1
ATOM 1759 C CA . VAL B 1 57 ? 13.531 -18.375 -12.938 1 98.44 57 VAL B CA 1
ATOM 1760 C C . VAL B 1 57 ? 14.734 -18.328 -13.875 1 98.44 57 VAL B C 1
ATOM 1762 O O . VAL B 1 57 ? 15.352 -17.281 -14.062 1 98.44 57 VAL B O 1
ATOM 1765 N N . ARG B 1 58 ? 15.086 -19.422 -14.383 1 96.81 58 ARG B N 1
ATOM 1766 C CA . ARG B 1 58 ? 16.141 -19.531 -15.383 1 96.81 58 ARG B CA 1
ATOM 1767 C C . ARG B 1 58 ? 15.711 -20.422 -16.547 1 96.81 58 ARG B C 1
ATOM 1769 O O . ARG B 1 58 ? 15.008 -21.406 -16.359 1 96.81 58 ARG B O 1
ATOM 1776 N N . SER B 1 59 ? 16.156 -20.094 -17.719 1 93.56 59 SER B N 1
ATOM 1777 C CA . SER B 1 59 ? 15.82 -20.859 -18.922 1 93.56 59 SER B CA 1
ATOM 1778 C C . SER B 1 59 ? 16.641 -22.141 -19.016 1 93.56 59 SER B C 1
ATOM 1780 O O . SER B 1 59 ? 17.812 -22.172 -18.625 1 93.56 59 SER B O 1
ATOM 1782 N N . ILE B 1 60 ? 16.016 -23.109 -19.375 1 89.25 60 ILE B N 1
ATOM 1783 C CA . ILE B 1 60 ? 16.688 -24.375 -19.641 1 89.25 60 ILE B CA 1
ATOM 1784 C C . ILE B 1 60 ? 16.672 -24.672 -21.141 1 89.25 60 ILE B C 1
ATOM 1786 O O . ILE B 1 60 ? 15.656 -24.469 -21.812 1 89.25 60 ILE B O 1
ATOM 1790 N N . GLU B 1 61 ? 17.922 -25 -21.688 1 80.81 61 GLU B N 1
ATOM 1791 C CA . GLU B 1 61 ? 18.078 -25.297 -23.109 1 80.81 61 GLU B CA 1
ATOM 1792 C C . GLU B 1 61 ? 17.703 -26.75 -23.422 1 80.81 61 GLU B C 1
ATOM 1794 O O . GLU B 1 61 ? 17.766 -27.609 -22.531 1 80.81 61 GLU B O 1
ATOM 1799 N N . GLY B 1 62 ? 17.406 -27.141 -24.734 1 69.12 62 GLY B N 1
ATOM 1800 C CA . GLY B 1 62 ? 17.141 -28.484 -25.219 1 69.12 62 GLY B CA 1
ATOM 1801 C C . GLY B 1 62 ? 15.703 -28.688 -25.656 1 69.12 62 GLY B C 1
ATOM 1802 O O . GLY B 1 62 ? 14.914 -27.75 -25.672 1 69.12 62 GLY B O 1
ATOM 1803 N N . LYS B 1 63 ? 15.516 -30.016 -26.125 1 61.53 63 LYS B N 1
ATOM 1804 C CA . LYS B 1 63 ? 14.18 -30.422 -26.547 1 61.53 63 LYS B CA 1
ATOM 1805 C C . LYS B 1 63 ? 13.164 -30.234 -25.438 1 61.53 63 LYS B C 1
ATOM 1807 O O . LYS B 1 63 ? 13.336 -30.781 -24.328 1 61.53 63 LYS B O 1
ATOM 1812 N N . GLY B 1 64 ? 12.242 -29.312 -25.594 1 61.66 64 GLY B N 1
ATOM 1813 C CA . GLY B 1 64 ? 11.219 -29 -24.594 1 61.66 64 GLY B CA 1
ATOM 1814 C C . GLY B 1 64 ? 11.57 -27.797 -23.734 1 61.66 64 GLY B C 1
ATOM 1815 O O . GLY B 1 64 ? 11.086 -27.688 -22.609 1 61.66 64 GLY B O 1
ATOM 1816 N N . GLY B 1 65 ? 12.594 -27.109 -24.156 1 77.81 65 GLY B N 1
ATOM 1817 C CA . GLY B 1 65 ? 13.008 -25.859 -23.531 1 77.81 65 GLY B CA 1
ATOM 1818 C C . GLY B 1 65 ? 11.938 -25.281 -22.625 1 77.81 65 GLY B C 1
ATOM 1819 O O . GLY B 1 65 ? 10.797 -25.75 -22.609 1 77.81 65 GLY B 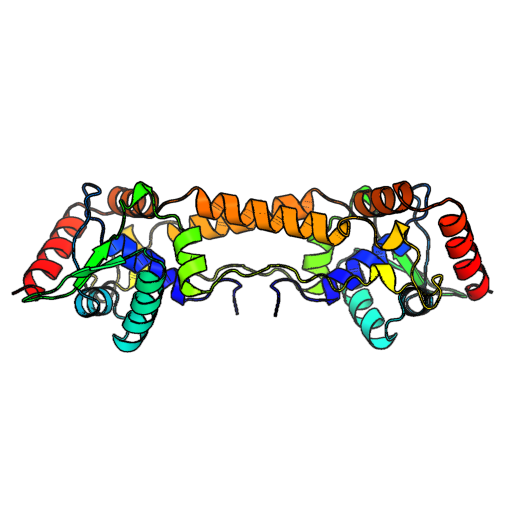O 1
ATOM 1820 N N . GLY B 1 66 ? 12.328 -24.625 -21.453 1 90.19 66 GLY B N 1
ATOM 1821 C CA . GLY B 1 66 ? 11.438 -24.062 -20.469 1 90.19 66 GLY B CA 1
ATOM 1822 C C . GLY B 1 66 ? 12.164 -23.25 -19.406 1 90.19 66 GLY B C 1
ATOM 1823 O O . GLY B 1 66 ? 13.117 -22.531 -19.703 1 90.19 66 GLY B O 1
ATOM 1824 N N . PHE B 1 67 ? 11.461 -23.25 -18.359 1 95.56 67 PHE B N 1
ATOM 1825 C CA . PHE B 1 67 ? 12 -22.531 -17.219 1 95.56 67 PHE B CA 1
ATOM 1826 C C . PHE B 1 67 ? 12.023 -23.422 -15.977 1 95.56 67 PHE B C 1
ATOM 1828 O O . PHE B 1 67 ? 11.211 -24.344 -15.852 1 95.56 67 PHE B O 1
ATOM 1835 N N . GLN B 1 68 ? 12.953 -23.203 -15.219 1 95.62 68 GLN B N 1
ATOM 1836 C CA . GLN B 1 68 ? 13 -23.75 -13.867 1 95.62 68 GLN B CA 1
ATOM 1837 C C . GLN B 1 68 ? 13.164 -22.641 -12.828 1 95.62 68 GLN B C 1
ATOM 1839 O O . GLN B 1 68 ? 13.68 -21.562 -13.141 1 95.62 68 GLN B O 1
ATOM 1844 N N . LEU B 1 69 ? 12.734 -22.922 -11.578 1 97.81 69 LEU B N 1
ATOM 1845 C CA . LEU B 1 69 ? 13.008 -21.969 -10.508 1 97.81 69 LEU B CA 1
ATOM 1846 C C . LEU B 1 69 ? 14.508 -21.766 -10.336 1 97.81 69 LEU B C 1
ATOM 1848 O O . LEU B 1 69 ? 15.281 -22.719 -10.375 1 97.81 69 LEU B O 1
ATOM 1852 N N . ALA B 1 70 ? 14.945 -20.516 -10.219 1 97.81 70 ALA B N 1
ATOM 1853 C CA . ALA B 1 70 ? 16.359 -20.203 -10.102 1 97.81 70 ALA B CA 1
ATOM 1854 C C . ALA B 1 70 ? 16.859 -20.453 -8.68 1 97.81 70 ALA B C 1
ATOM 1856 O O . ALA B 1 70 ? 18.078 -20.516 -8.445 1 97.81 70 ALA B O 1
ATOM 1857 N N . ARG B 1 71 ? 16 -20.516 -7.703 1 96.56 71 ARG B N 1
ATOM 1858 C CA . ARG B 1 71 ? 16.25 -20.922 -6.32 1 96.56 71 ARG B CA 1
ATOM 1859 C C . ARG B 1 71 ? 15.062 -21.703 -5.758 1 96.56 71 ARG B C 1
ATOM 1861 O O . ARG B 1 71 ? 14 -21.75 -6.371 1 96.56 71 ARG B O 1
ATOM 1868 N N . ALA B 1 72 ? 15.312 -22.344 -4.586 1 97.88 72 ALA B N 1
ATOM 1869 C CA . ALA B 1 72 ? 14.242 -23.141 -3.98 1 97.88 72 ALA B CA 1
ATOM 1870 C C . ALA B 1 72 ? 13.008 -22.281 -3.719 1 97.88 72 ALA B C 1
ATOM 1872 O O . ALA B 1 72 ? 13.117 -21.109 -3.365 1 97.88 72 ALA B O 1
ATOM 1873 N N . ALA B 1 73 ? 11.812 -22.891 -3.873 1 98.62 73 ALA B N 1
ATOM 1874 C CA . ALA B 1 73 ? 10.531 -22.188 -3.76 1 98.62 73 ALA B CA 1
ATOM 1875 C C . ALA B 1 73 ? 10.367 -21.578 -2.373 1 98.62 73 ALA B C 1
ATOM 1877 O O . ALA B 1 73 ? 9.648 -20.578 -2.209 1 98.62 73 ALA B O 1
ATOM 1878 N N . GLU B 1 74 ? 11.008 -22.172 -1.312 1 98.44 74 GLU B N 1
ATOM 1879 C CA . GLU B 1 74 ? 10.906 -21.672 0.057 1 98.44 74 GLU B CA 1
ATOM 1880 C C . GLU B 1 74 ? 11.695 -20.375 0.237 1 98.44 74 GLU B C 1
ATOM 1882 O O . GLU B 1 74 ? 11.555 -19.688 1.252 1 98.44 74 GLU B O 1
ATOM 1887 N N . HIS B 1 75 ? 12.5 -20 -0.789 1 98.56 75 HIS B N 1
ATOM 1888 C CA . HIS B 1 75 ? 13.305 -18.781 -0.726 1 98.56 75 HIS B CA 1
ATOM 1889 C C . HIS B 1 75 ? 12.781 -17.719 -1.696 1 98.56 75 HIS B C 1
ATOM 1891 O O . HIS B 1 75 ? 13.414 -16.688 -1.89 1 98.56 75 HIS B O 1
ATOM 1897 N N . ILE B 1 76 ? 11.703 -17.922 -2.406 1 98.81 76 ILE B N 1
ATOM 1898 C CA . ILE B 1 76 ? 11.047 -16.938 -3.277 1 98.81 76 ILE B CA 1
ATOM 1899 C C . ILE B 1 76 ? 9.789 -16.406 -2.602 1 98.81 76 ILE B C 1
ATOM 1901 O O . ILE B 1 76 ? 8.812 -17.141 -2.426 1 98.81 76 ILE B O 1
ATOM 1905 N N . THR B 1 77 ? 9.773 -15.188 -2.266 1 98.94 77 THR B N 1
ATOM 1906 C CA . THR B 1 77 ? 8.656 -14.602 -1.535 1 98.94 77 THR B CA 1
ATOM 1907 C C . THR B 1 77 ? 7.695 -13.891 -2.488 1 98.94 77 THR B C 1
ATOM 1909 O O . THR B 1 77 ? 8.047 -13.617 -3.637 1 98.94 77 THR B O 1
ATOM 1912 N N . VAL B 1 78 ? 6.508 -13.625 -2.008 1 98.94 78 VAL B N 1
ATOM 1913 C CA . VAL B 1 78 ? 5.527 -12.844 -2.762 1 98.94 78 VAL B CA 1
ATOM 1914 C C . VAL B 1 78 ? 6.102 -11.469 -3.088 1 98.94 78 VAL B C 1
ATOM 1916 O O . VAL B 1 78 ? 5.863 -10.93 -4.172 1 98.94 78 VAL B O 1
ATOM 1919 N N . LEU B 1 79 ? 6.891 -10.898 -2.145 1 98.94 79 LEU B N 1
ATOM 1920 C CA . LEU B 1 79 ? 7.523 -9.602 -2.379 1 98.94 79 LEU B CA 1
ATOM 1921 C C . LEU B 1 79 ? 8.492 -9.68 -3.551 1 98.94 79 LEU B C 1
ATOM 1923 O O . LEU B 1 79 ? 8.547 -8.766 -4.379 1 98.94 79 LEU B O 1
ATOM 1927 N N . ASP B 1 80 ? 9.297 -10.797 -3.621 1 98.88 80 ASP B N 1
ATOM 1928 C CA . ASP B 1 80 ? 10.211 -10.992 -4.742 1 98.88 80 ASP B CA 1
ATOM 1929 C C . ASP B 1 80 ? 9.469 -10.922 -6.074 1 98.88 80 ASP B C 1
ATOM 1931 O O . ASP B 1 80 ? 9.93 -10.266 -7.016 1 98.88 80 ASP B O 1
ATOM 1935 N N . VAL B 1 81 ? 8.359 -11.57 -6.145 1 98.94 81 VAL B N 1
ATOM 1936 C CA . VAL B 1 81 ? 7.594 -11.648 -7.379 1 98.94 81 VAL B CA 1
ATOM 1937 C C . VAL B 1 81 ? 7.023 -10.273 -7.723 1 98.94 81 VAL B C 1
ATOM 1939 O O . VAL B 1 81 ? 7.121 -9.82 -8.867 1 98.94 81 VAL B O 1
ATOM 1942 N N . ALA B 1 82 ? 6.414 -9.625 -6.734 1 98.81 82 ALA B N 1
ATOM 1943 C CA . ALA B 1 82 ? 5.855 -8.297 -6.949 1 98.81 82 ALA B CA 1
ATOM 1944 C C . ALA B 1 82 ? 6.914 -7.336 -7.48 1 98.81 82 ALA B C 1
ATOM 1946 O O . ALA B 1 82 ? 6.676 -6.613 -8.453 1 98.81 82 ALA B O 1
ATOM 1947 N N . ASN B 1 83 ? 8.109 -7.312 -6.887 1 98.75 83 ASN B N 1
ATOM 1948 C CA . ASN B 1 83 ? 9.195 -6.43 -7.309 1 98.75 83 ASN B CA 1
ATOM 1949 C C . ASN B 1 83 ? 9.688 -6.785 -8.711 1 98.75 83 ASN B C 1
ATOM 1951 O O . ASN B 1 83 ? 10.031 -5.895 -9.492 1 98.75 83 ASN B O 1
ATOM 1955 N N . ALA B 1 84 ? 9.734 -8.055 -8.984 1 98.81 84 ALA B N 1
ATOM 1956 C CA . ALA B 1 84 ? 10.203 -8.5 -10.297 1 98.81 84 ALA B CA 1
ATOM 1957 C C . ALA B 1 84 ? 9.273 -8.016 -11.406 1 98.81 84 ALA B C 1
ATOM 1959 O O . ALA B 1 84 ? 9.727 -7.684 -12.5 1 98.81 84 ALA B O 1
ATOM 1960 N N . ILE B 1 85 ? 8.039 -7.992 -11.141 1 98.56 85 ILE B N 1
ATOM 1961 C CA . ILE B 1 85 ? 7.051 -7.746 -12.188 1 98.56 85 ILE B CA 1
ATOM 1962 C C . ILE B 1 85 ? 6.738 -6.254 -12.258 1 98.56 85 ILE B C 1
ATOM 1964 O O . ILE B 1 85 ? 6.73 -5.668 -13.344 1 98.56 85 ILE B O 1
ATOM 1968 N N . ASP B 1 86 ? 6.469 -5.637 -11.094 1 97.81 86 ASP B N 1
ATOM 1969 C CA . ASP B 1 86 ? 6.016 -4.246 -11.086 1 97.81 86 ASP B CA 1
ATOM 1970 C C . ASP B 1 86 ? 7.172 -3.297 -10.781 1 97.81 86 ASP B C 1
ATOM 1972 O O . ASP B 1 86 ? 7.035 -2.08 -10.93 1 97.81 86 ASP B O 1
ATOM 1976 N N . GLY B 1 87 ? 8.352 -3.805 -10.398 1 97.44 87 GLY B N 1
ATOM 1977 C CA . GLY B 1 87 ? 9.391 -2.936 -9.867 1 97.44 87 GLY B CA 1
ATOM 1978 C C . GLY B 1 87 ? 9.102 -2.457 -8.453 1 97.44 87 GLY B C 1
ATOM 1979 O O . GLY B 1 87 ? 8.008 -2.688 -7.926 1 97.44 87 GLY B O 1
ATOM 1980 N N . GLU B 1 88 ? 10.102 -1.881 -7.848 1 96 88 GLU B N 1
ATOM 1981 C CA . GLU B 1 88 ? 9.883 -1.288 -6.531 1 96 88 GLU B CA 1
ATOM 1982 C C . GLU B 1 88 ? 8.922 -0.108 -6.613 1 96 88 GLU B C 1
ATOM 1984 O O . GLU B 1 88 ? 9.109 0.8 -7.426 1 96 88 GLU B O 1
ATOM 1989 N N . LYS B 1 89 ? 7.918 -0.238 -5.922 1 95.94 89 LYS B N 1
ATOM 1990 C CA . LYS B 1 89 ? 6.902 0.812 -5.895 1 95.94 89 LYS B CA 1
ATOM 1991 C C . LYS B 1 89 ? 6.797 1.443 -4.512 1 95.94 89 LYS B C 1
ATOM 1993 O O . LYS B 1 89 ? 6.973 0.762 -3.498 1 95.94 89 LYS B O 1
ATOM 1998 N N . ARG B 1 90 ? 6.441 2.711 -4.477 1 96.62 90 ARG B N 1
ATOM 1999 C CA . ARG B 1 90 ? 6.238 3.441 -3.23 1 96.62 90 ARG B CA 1
ATOM 2000 C C . ARG B 1 90 ? 4.766 3.77 -3.02 1 96.62 90 ARG B C 1
ATOM 2002 O O . ARG B 1 90 ? 4.074 4.18 -3.955 1 96.62 90 ARG B O 1
ATOM 2009 N N . ILE B 1 91 ? 4.289 3.592 -1.8 1 98.25 91 ILE B N 1
ATOM 2010 C CA . ILE B 1 91 ? 2.887 3.881 -1.527 1 98.25 91 ILE B CA 1
ATOM 2011 C C . ILE B 1 91 ? 2.686 5.391 -1.398 1 98.25 91 ILE B C 1
ATOM 2013 O O . ILE B 1 91 ? 1.553 5.875 -1.435 1 98.25 91 ILE B O 1
ATOM 2017 N N . PHE B 1 92 ? 3.814 6.117 -1.17 1 98.31 92 PHE B N 1
ATOM 2018 C CA . PHE B 1 92 ? 3.744 7.543 -0.875 1 98.31 92 PHE B CA 1
ATOM 2019 C C . PHE B 1 92 ? 4.984 8.266 -1.389 1 98.31 92 PHE B C 1
ATOM 2021 O O . PHE B 1 92 ? 6.102 7.746 -1.279 1 98.31 92 PHE B O 1
ATOM 2028 N N . GLU B 1 93 ? 4.793 9.438 -2.002 1 97.62 93 GLU B N 1
ATOM 2029 C CA . GLU B 1 93 ? 5.867 10.336 -2.42 1 97.62 93 GLU B CA 1
ATOM 2030 C C . GLU B 1 93 ? 5.766 11.688 -1.712 1 97.62 93 GLU B C 1
ATOM 2032 O O . GLU B 1 93 ? 4.887 12.492 -2.025 1 97.62 93 GLU B O 1
ATOM 2037 N N . CYS B 1 94 ? 6.625 11.859 -0.85 1 97.31 94 CYS B N 1
ATOM 2038 C CA . CYS B 1 94 ? 6.617 13.094 -0.071 1 97.31 94 CYS B CA 1
ATOM 2039 C C . CYS B 1 94 ? 7.039 14.281 -0.925 1 97.31 94 CYS B C 1
ATOM 2041 O O . CYS B 1 94 ? 8.078 14.234 -1.593 1 97.31 94 CYS B O 1
ATOM 2043 N N . ARG B 1 95 ? 6.371 15.336 -0.824 1 94.94 95 ARG B N 1
ATOM 2044 C CA . ARG B 1 95 ? 6.684 16.531 -1.596 1 94.94 95 ARG B CA 1
ATOM 2045 C C . ARG B 1 95 ? 7.34 17.594 -0.718 1 94.94 95 ARG B C 1
ATOM 2047 O O . ARG B 1 95 ? 7.57 18.719 -1.162 1 94.94 95 ARG B O 1
ATOM 2054 N N . GLU B 1 96 ? 7.621 17.234 0.496 1 95.38 96 GLU B N 1
ATOM 2055 C CA . GLU B 1 96 ? 8.305 18.094 1.457 1 95.38 96 GLU B CA 1
ATOM 2056 C C . GLU B 1 96 ? 7.598 19.438 1.608 1 95.38 96 GLU B C 1
ATOM 2058 O O . GLU B 1 96 ? 8.242 20.484 1.636 1 95.38 96 GLU B O 1
ATOM 2063 N N . ILE B 1 97 ? 6.309 19.391 1.659 1 93.62 97 ILE B N 1
ATOM 2064 C CA . ILE B 1 97 ? 5.531 20.625 1.743 1 93.62 97 ILE B CA 1
ATOM 2065 C C . ILE B 1 97 ? 5.812 21.328 3.07 1 93.62 97 ILE B C 1
ATOM 2067 O O . ILE B 1 97 ? 5.535 22.516 3.223 1 93.62 97 ILE B O 1
ATOM 2071 N N . ARG B 1 98 ? 6.359 20.625 3.988 1 92.88 98 ARG B N 1
ATOM 2072 C CA . ARG B 1 98 ? 6.703 21.188 5.293 1 92.88 98 ARG B CA 1
ATOM 2073 C C . ARG B 1 98 ? 7.719 22.312 5.152 1 92.88 98 ARG B C 1
ATOM 2075 O O . ARG B 1 98 ? 7.922 23.094 6.082 1 92.88 98 ARG B O 1
ATOM 2082 N N . GLN B 1 99 ? 8.414 22.359 4.055 1 92.19 99 GLN B N 1
ATOM 2083 C CA . GLN B 1 99 ? 9.492 23.328 3.861 1 92.19 99 GLN B CA 1
ATOM 2084 C C . GLN B 1 99 ? 8.977 24.594 3.186 1 92.19 99 GLN B C 1
ATOM 2086 O O . GLN B 1 99 ? 9.734 25.547 2.971 1 92.19 99 GLN B O 1
ATOM 2091 N N . ARG B 1 100 ? 7.664 24.672 2.957 1 91.75 100 ARG B N 1
ATOM 2092 C CA . ARG B 1 100 ? 7.141 25.734 2.123 1 91.75 100 ARG B CA 1
ATOM 2093 C C . ARG B 1 100 ? 6.152 26.609 2.898 1 91.75 100 ARG B C 1
ATOM 2095 O O . ARG B 1 100 ? 5.332 27.312 2.303 1 91.75 100 ARG B O 1
ATOM 2102 N N . LEU B 1 101 ? 6.262 26.609 4.18 1 93.31 101 LEU B N 1
ATOM 2103 C CA . LEU B 1 101 ? 5.328 27.375 4.992 1 93.31 101 LEU B CA 1
ATOM 2104 C C . LEU B 1 101 ? 5.547 28.875 4.793 1 93.31 101 LEU B C 1
ATOM 2106 O O . LEU B 1 101 ? 6.684 29.328 4.637 1 93.31 101 LEU B O 1
ATOM 2110 N N . ALA B 1 102 ? 4.469 29.578 4.855 1 91.38 102 ALA B N 1
ATOM 2111 C CA . ALA B 1 102 ? 4.477 31.016 4.629 1 91.38 102 ALA B CA 1
ATOM 2112 C C . ALA B 1 102 ? 5.363 31.734 5.648 1 91.38 102 ALA B C 1
ATOM 2114 O O . ALA B 1 102 ? 5.918 32.781 5.363 1 91.38 102 ALA B O 1
ATOM 2115 N N . VAL B 1 103 ? 5.551 31.188 6.82 1 91.5 103 VAL B N 1
ATOM 2116 C CA . VAL B 1 103 ? 6.309 31.844 7.879 1 91.5 103 VAL B CA 1
ATOM 2117 C C . VAL B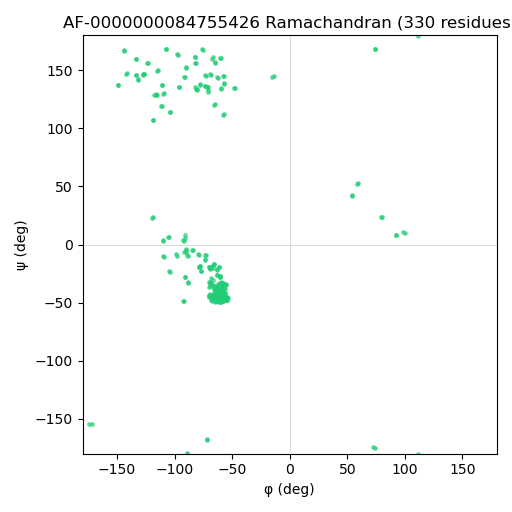 1 103 ? 7.805 31.688 7.617 1 91.5 103 VAL B C 1
ATOM 2119 O O . VAL B 1 103 ? 8.633 32.281 8.328 1 91.5 103 VAL B O 1
ATOM 2122 N N . PHE B 1 104 ? 8.07 30.859 6.641 1 91.44 104 PHE B N 1
ATOM 2123 C CA . PHE B 1 104 ? 9.469 30.703 6.266 1 91.44 104 PHE B CA 1
ATOM 2124 C C . PHE B 1 104 ? 9.852 31.688 5.164 1 91.44 104 PHE B C 1
ATOM 2126 O O . PHE B 1 104 ? 9.016 32.062 4.34 1 91.44 104 PHE B O 1
ATOM 2133 N N . ASP B 1 105 ? 11.031 32.188 5.203 1 83.06 105 ASP B N 1
ATOM 2134 C CA . ASP B 1 105 ? 11.555 33.031 4.129 1 83.06 105 ASP B CA 1
ATOM 2135 C C . ASP B 1 105 ? 11.852 32.188 2.881 1 83.06 105 ASP B C 1
ATOM 2137 O O . ASP B 1 105 ? 11.344 31.078 2.732 1 83.06 105 ASP B O 1
ATOM 2141 N N . GLU B 1 106 ? 12.508 32.719 1.98 1 81.19 106 GLU B N 1
ATOM 2142 C CA . GLU B 1 106 ? 12.836 32.031 0.725 1 81.19 106 GLU B CA 1
ATOM 2143 C C . GLU B 1 106 ? 13.539 30.719 0.976 1 81.19 106 GLU B C 1
ATOM 2145 O O . GLU B 1 106 ? 13.305 29.734 0.255 1 81.19 106 GLU B O 1
ATOM 2150 N N . GLN B 1 107 ? 14.359 30.781 2.084 1 87.88 107 GLN B N 1
ATOM 2151 C CA . GLN B 1 107 ? 15.008 29.531 2.484 1 87.88 107 GLN B CA 1
ATOM 2152 C C . GLN B 1 107 ? 14.438 29.016 3.805 1 87.88 107 GLN B C 1
ATOM 2154 O O . GLN B 1 107 ? 14.477 29.719 4.816 1 87.88 107 GLN B O 1
ATOM 2159 N N . PRO B 1 108 ? 13.883 27.844 3.703 1 90.81 108 PRO B N 1
ATOM 2160 C CA . PRO B 1 108 ? 13.375 27.312 4.969 1 90.81 108 PRO B CA 1
ATOM 2161 C C . PRO B 1 108 ? 14.484 27.078 5.992 1 90.81 108 PRO B C 1
ATOM 2163 O O . PRO B 1 108 ? 15.633 26.797 5.613 1 90.81 108 PRO B O 1
ATOM 2166 N N . PRO B 1 109 ? 14.203 27.297 7.184 1 92.31 109 PRO B N 1
ATOM 2167 C CA . PRO B 1 109 ? 15.203 27.062 8.219 1 92.31 109 PRO B CA 1
ATOM 2168 C C . PRO B 1 109 ? 15.664 25.594 8.266 1 92.31 109 PRO B C 1
ATOM 2170 O O . PRO B 1 109 ? 14.938 24.703 7.824 1 92.31 109 PRO B O 1
ATOM 2173 N N . GLN B 1 110 ? 16.781 25.375 8.852 1 91.38 110 GLN B N 1
ATOM 2174 C CA . GLN B 1 110 ? 17.406 24.062 8.867 1 91.38 110 GLN B CA 1
ATOM 2175 C C . GLN B 1 110 ? 16.547 23.047 9.625 1 91.38 110 GLN B C 1
ATOM 2177 O O . GLN B 1 110 ? 16.438 21.891 9.203 1 91.38 110 GLN B O 1
ATOM 2182 N N . TRP B 1 111 ? 16.031 23.438 10.719 1 92.06 111 TRP B N 1
ATOM 2183 C CA . TRP B 1 111 ? 15.273 22.5 11.547 1 92.06 111 TRP B CA 1
ATOM 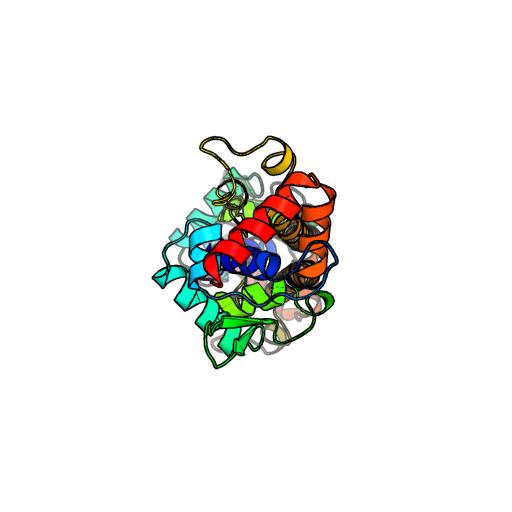2184 C C . TRP B 1 111 ? 14.102 21.922 10.766 1 92.06 111 TRP B C 1
ATOM 2186 O O . TRP B 1 111 ? 13.711 20.766 10.984 1 92.06 111 TRP B O 1
ATOM 2196 N N . ALA B 1 112 ? 13.461 22.703 9.875 1 90.75 112 ALA B N 1
ATOM 2197 C CA . ALA B 1 112 ? 12.297 22.281 9.102 1 90.75 112 ALA B CA 1
ATOM 2198 C C . ALA B 1 112 ? 12.68 21.219 8.07 1 90.75 112 ALA B C 1
ATOM 2200 O O . ALA B 1 112 ? 11.836 20.422 7.652 1 90.75 112 ALA B O 1
ATOM 2201 N N . CYS B 1 113 ? 13.906 21.125 7.734 1 91.56 113 CYS B N 1
ATOM 2202 C CA . CYS B 1 113 ? 14.391 20.219 6.695 1 91.56 113 CYS B CA 1
ATOM 2203 C C . CYS B 1 113 ? 15.188 19.078 7.293 1 91.56 113 CYS B C 1
ATOM 2205 O O . CYS B 1 113 ? 15.555 18.125 6.59 1 91.56 113 CYS B O 1
ATOM 2207 N N . GLU B 1 114 ? 15.453 19.25 8.539 1 91.5 114 GLU B N 1
ATOM 2208 C CA . GLU B 1 114 ? 16.312 18.266 9.203 1 91.5 114 GLU B CA 1
ATOM 2209 C C . GLU B 1 114 ? 15.578 16.938 9.391 1 91.5 114 GLU B C 1
ATOM 2211 O O . GLU B 1 114 ? 14.422 16.922 9.828 1 91.5 114 GLU B O 1
ATOM 2216 N N . GLY B 1 115 ? 16.328 15.859 8.977 1 92.5 115 GLY B N 1
ATOM 2217 C CA . GLY B 1 115 ? 15.773 14.531 9.18 1 92.5 115 GLY B CA 1
ATOM 2218 C C . GLY B 1 115 ? 14.648 14.203 8.211 1 92.5 115 GLY B C 1
ATOM 2219 O O . GLY B 1 115 ? 14.32 15.008 7.34 1 92.5 115 GLY B O 1
ATOM 2220 N N . ILE B 1 116 ? 14.062 13.062 8.445 1 94.94 116 ILE B N 1
ATOM 2221 C CA . ILE B 1 116 ? 12.969 12.586 7.602 1 94.94 116 ILE B CA 1
ATOM 2222 C C . ILE B 1 116 ? 11.664 13.266 8.016 1 94.94 116 ILE B C 1
ATOM 2224 O O . ILE B 1 116 ? 11.398 13.43 9.211 1 94.94 116 ILE B O 1
ATOM 2228 N N . CYS B 1 117 ? 10.945 13.734 7.09 1 96.69 117 CYS B N 1
ATOM 2229 C CA . CYS B 1 117 ? 9.609 14.258 7.344 1 96.69 117 CYS B CA 1
ATOM 2230 C C . CYS B 1 117 ? 8.797 13.297 8.203 1 96.69 117 CYS B C 1
ATOM 2232 O O . CYS B 1 117 ? 8.797 12.086 7.961 1 96.69 117 CYS B O 1
ATOM 2234 N N . GLY B 1 118 ? 8.117 13.844 9.219 1 97.38 118 GLY B N 1
ATOM 2235 C CA . GLY B 1 118 ? 7.32 13.023 10.109 1 97.38 118 GLY B CA 1
ATOM 2236 C C . GLY B 1 118 ? 6.242 12.234 9.383 1 97.38 118 GLY B C 1
ATOM 2237 O O . GLY B 1 118 ? 6 11.07 9.695 1 97.38 118 GLY B O 1
ATOM 2238 N N . VAL B 1 119 ? 5.559 12.891 8.469 1 98.31 119 VAL B N 1
ATOM 2239 C CA . VAL B 1 119 ? 4.52 12.234 7.684 1 98.31 119 VAL B CA 1
ATOM 2240 C C . VAL B 1 119 ? 5.141 11.133 6.828 1 98.31 119 VAL B C 1
ATOM 2242 O O . VAL B 1 119 ? 4.641 10.008 6.797 1 98.31 119 VAL B O 1
ATOM 2245 N N . ARG B 1 120 ? 6.234 11.453 6.18 1 98.19 120 ARG B N 1
ATOM 2246 C CA . ARG B 1 120 ? 6.953 10.469 5.383 1 98.19 120 ARG B CA 1
ATOM 2247 C C . ARG B 1 120 ? 7.363 9.273 6.234 1 98.19 120 ARG B C 1
ATOM 2249 O O . ARG B 1 120 ? 7.277 8.125 5.785 1 98.19 120 ARG B O 1
ATOM 2256 N N . ALA B 1 121 ? 7.84 9.539 7.414 1 98.56 121 ALA B N 1
ATOM 2257 C CA . ALA B 1 121 ? 8.273 8.469 8.297 1 98.56 121 ALA B CA 1
ATOM 2258 C C . ALA B 1 121 ? 7.148 7.473 8.555 1 98.56 121 ALA B C 1
ATOM 2260 O O . ALA B 1 121 ? 7.367 6.258 8.539 1 98.56 121 ALA B O 1
ATOM 2261 N N . VAL B 1 122 ? 5.984 7.973 8.789 1 98.81 122 VAL B N 1
ATOM 2262 C CA . VAL B 1 122 ? 4.832 7.117 9.039 1 98.81 122 VAL B CA 1
ATOM 2263 C C . VAL B 1 122 ? 4.508 6.305 7.789 1 98.81 122 VAL B C 1
ATOM 2265 O O . VAL B 1 122 ? 4.262 5.098 7.871 1 98.81 122 VAL B O 1
ATOM 2268 N N . MET B 1 123 ? 4.516 6.957 6.656 1 98.81 123 MET B N 1
ATOM 2269 C CA . MET B 1 123 ? 4.207 6.285 5.398 1 98.81 123 MET B CA 1
ATOM 2270 C C . MET B 1 123 ? 5.25 5.219 5.082 1 98.81 123 MET B C 1
ATOM 2272 O O . MET B 1 123 ? 4.91 4.129 4.617 1 98.81 123 MET B O 1
ATOM 2276 N N . ASP B 1 124 ? 6.504 5.539 5.371 1 98.56 124 ASP B N 1
ATOM 2277 C CA . ASP B 1 124 ? 7.574 4.566 5.184 1 98.56 124 ASP B CA 1
ATOM 2278 C C . ASP B 1 124 ? 7.387 3.355 6.094 1 98.56 124 ASP B C 1
ATOM 2280 O O . ASP B 1 124 ? 7.625 2.217 5.684 1 98.56 124 ASP B O 1
ATOM 2284 N N . MET B 1 125 ? 7.012 3.609 7.281 1 98.75 125 MET B N 1
ATOM 2285 C CA . MET B 1 125 ? 6.746 2.518 8.211 1 98.75 125 MET B CA 1
ATOM 2286 C C . MET B 1 125 ? 5.625 1.623 7.699 1 98.75 125 MET B C 1
ATOM 2288 O O . MET B 1 125 ? 5.723 0.396 7.766 1 98.75 125 MET B O 1
ATOM 2292 N N . ALA B 1 126 ? 4.566 2.24 7.266 1 98.88 126 ALA B N 1
ATOM 2293 C CA . ALA B 1 126 ? 3.447 1.487 6.707 1 98.88 126 ALA B CA 1
ATOM 2294 C C . ALA B 1 126 ? 3.896 0.633 5.527 1 98.88 126 ALA B C 1
ATOM 2296 O O . ALA B 1 126 ? 3.529 -0.539 5.422 1 98.88 126 ALA B O 1
ATOM 2297 N N . GLN B 1 127 ? 4.676 1.229 4.641 1 98.69 127 GLN B N 1
ATOM 2298 C CA . GLN B 1 127 ? 5.25 0.509 3.51 1 98.69 127 GLN B CA 1
ATOM 2299 C C . GLN B 1 127 ? 6.074 -0.687 3.98 1 98.69 127 GLN B C 1
ATOM 2301 O O . GLN B 1 127 ? 5.961 -1.782 3.428 1 98.69 127 GLN B O 1
ATOM 2306 N N . GLN B 1 128 ? 6.906 -0.434 4.938 1 98.75 128 GLN B N 1
ATOM 2307 C CA . GLN B 1 128 ? 7.773 -1.483 5.461 1 98.75 128 GLN B CA 1
ATOM 2308 C C . GLN B 1 128 ? 6.957 -2.643 6.023 1 98.75 128 GLN B C 1
ATOM 2310 O O . GLN B 1 128 ? 7.285 -3.809 5.797 1 98.75 128 GLN B O 1
ATOM 2315 N N . ARG B 1 129 ? 5.906 -2.355 6.758 1 98.88 129 ARG B N 1
ATOM 2316 C CA . ARG B 1 129 ? 5.055 -3.393 7.328 1 98.88 129 ARG B CA 1
ATOM 2317 C C . ARG B 1 129 ? 4.363 -4.199 6.234 1 98.88 129 ARG B C 1
ATOM 2319 O O . ARG B 1 129 ? 4.254 -5.426 6.336 1 98.88 129 ARG B O 1
ATOM 2326 N N . MET B 1 130 ? 3.881 -3.525 5.246 1 98.88 130 MET B N 1
ATOM 2327 C CA . MET B 1 130 ? 3.273 -4.188 4.094 1 98.88 130 MET B CA 1
ATOM 2328 C C . MET B 1 130 ? 4.262 -5.137 3.428 1 98.88 130 MET B C 1
ATOM 2330 O O . MET B 1 130 ? 3.951 -6.309 3.209 1 98.88 130 MET B O 1
ATOM 2334 N N . GLU B 1 131 ? 5.461 -4.652 3.176 1 98.81 131 GLU B N 1
ATOM 2335 C CA . GLU B 1 131 ? 6.473 -5.43 2.465 1 98.81 131 GLU B CA 1
ATOM 2336 C C . GLU B 1 131 ? 6.977 -6.59 3.318 1 98.81 131 GLU B C 1
ATOM 2338 O O . GLU B 1 131 ? 7.297 -7.66 2.795 1 98.81 131 GLU B O 1
ATOM 2343 N N . GLU B 1 132 ? 7.074 -6.348 4.594 1 98.81 132 GLU B N 1
ATOM 2344 C CA . GLU B 1 132 ? 7.449 -7.43 5.5 1 98.81 132 GLU B CA 1
ATOM 2345 C C . GLU B 1 132 ? 6.441 -8.578 5.434 1 98.81 132 GLU B C 1
ATOM 2347 O O . GLU B 1 132 ? 6.824 -9.75 5.422 1 98.81 132 GLU B O 1
ATOM 2352 N N . ALA B 1 133 ? 5.176 -8.242 5.402 1 98.81 133 ALA B N 1
ATOM 2353 C CA . ALA B 1 133 ? 4.141 -9.266 5.297 1 98.81 133 ALA B CA 1
ATOM 2354 C C . ALA B 1 133 ? 4.27 -10.047 3.99 1 98.81 133 ALA B C 1
ATOM 2356 O O . ALA B 1 133 ? 4.18 -11.273 3.982 1 98.81 133 ALA B O 1
ATOM 2357 N N . LEU B 1 134 ? 4.5 -9.383 2.898 1 98.88 134 LEU B N 1
ATOM 2358 C CA . LEU B 1 134 ? 4.688 -10.031 1.604 1 98.88 134 LEU B CA 1
ATOM 2359 C C . LEU B 1 134 ? 5.941 -10.898 1.604 1 98.88 134 LEU B C 1
ATOM 2361 O O . LEU B 1 134 ? 5.949 -11.984 1.02 1 98.88 134 LEU B O 1
ATOM 2365 N N . GLY B 1 135 ? 6.98 -10.406 2.258 1 98.81 135 GLY B N 1
ATOM 2366 C CA . GLY B 1 135 ? 8.266 -11.086 2.307 1 98.81 135 GLY B CA 1
ATOM 2367 C C . GLY B 1 135 ? 8.258 -12.305 3.211 1 98.81 135 GLY B C 1
ATOM 2368 O O . GLY B 1 135 ? 9.172 -13.133 3.154 1 98.81 135 GLY B O 1
ATOM 2369 N N . GLN B 1 136 ? 7.25 -12.484 4.023 1 98.62 136 GLN B N 1
ATOM 2370 C CA . GLN B 1 136 ? 7.156 -13.594 4.973 1 98.62 136 GLN B CA 1
ATOM 2371 C C . GLN B 1 136 ? 6.488 -14.805 4.34 1 98.62 136 GLN B C 1
ATOM 2373 O O . GLN B 1 136 ? 6.469 -15.891 4.926 1 98.62 136 GLN B O 1
ATOM 2378 N N . HIS B 1 137 ? 5.949 -14.672 3.18 1 98.75 137 HIS B N 1
ATOM 2379 C CA . HIS B 1 137 ? 5.246 -15.75 2.5 1 98.75 137 HIS B CA 1
ATOM 2380 C C . HIS B 1 137 ? 5.953 -16.141 1.207 1 98.75 137 HIS B C 1
ATOM 2382 O O . HIS B 1 137 ? 6.293 -15.281 0.393 1 98.75 137 HIS B O 1
ATOM 2388 N N . THR B 1 138 ? 6.18 -17.375 1.088 1 98.88 138 THR B N 1
ATOM 2389 C CA . THR B 1 138 ? 6.945 -17.875 -0.05 1 98.88 138 THR B CA 1
ATOM 2390 C C . THR B 1 138 ? 6.035 -18.609 -1.036 1 98.88 138 THR B C 1
ATOM 2392 O O . THR B 1 138 ? 4.887 -18.922 -0.715 1 98.88 138 THR B O 1
ATOM 2395 N N . ILE B 1 139 ? 6.582 -18.875 -2.191 1 98.88 139 ILE B N 1
ATOM 2396 C CA . ILE B 1 139 ? 5.883 -19.656 -3.211 1 98.88 139 ILE B CA 1
ATOM 2397 C C . ILE B 1 139 ? 5.586 -21.062 -2.678 1 98.88 139 ILE B C 1
ATOM 2399 O O . ILE B 1 139 ? 4.52 -21.609 -2.941 1 98.88 139 ILE B O 1
ATOM 2403 N N . LEU B 1 140 ? 6.535 -21.641 -1.909 1 98.81 140 LEU B N 1
ATOM 2404 C CA . LEU B 1 140 ? 6.305 -22.953 -1.342 1 98.81 140 LEU B CA 1
ATOM 2405 C C . LEU B 1 140 ? 5.125 -22.938 -0.372 1 98.81 140 LEU B C 1
ATOM 2407 O O . LEU B 1 140 ? 4.293 -23.844 -0.378 1 98.81 140 LEU B O 1
ATOM 2411 N N . ASP B 1 141 ? 5.07 -21.891 0.495 1 98.56 141 ASP B N 1
ATOM 2412 C CA . ASP B 1 141 ? 3.947 -21.75 1.416 1 98.56 141 ASP B CA 1
ATOM 2413 C C . ASP B 1 141 ? 2.617 -21.781 0.668 1 98.56 141 ASP B C 1
ATOM 2415 O O . ASP B 1 141 ? 1.688 -22.484 1.071 1 98.56 141 ASP B O 1
ATOM 2419 N N . LEU B 1 142 ? 2.541 -21.062 -0.389 1 98.5 142 LEU B N 1
ATOM 2420 C CA . LEU B 1 142 ? 1.308 -20.938 -1.156 1 98.5 142 LEU B CA 1
ATOM 2421 C C . LEU B 1 142 ? 0.976 -22.25 -1.87 1 98.5 142 LEU B C 1
ATOM 2423 O O . LEU B 1 142 ? -0.181 -22.672 -1.885 1 98.5 142 LEU B O 1
ATOM 2427 N N . ALA B 1 143 ? 1.982 -22.844 -2.49 1 97.88 143 ALA B N 1
ATOM 2428 C CA . ALA B 1 143 ? 1.776 -24.141 -3.146 1 97.88 143 ALA B CA 1
ATOM 2429 C C . ALA B 1 143 ? 1.277 -25.188 -2.156 1 97.88 143 ALA B C 1
ATOM 2431 O O . ALA B 1 143 ? 0.33 -25.922 -2.445 1 97.88 143 ALA B O 1
ATOM 2432 N N . ARG B 1 144 ? 1.884 -25.25 -0.981 1 97.56 144 ARG B N 1
ATOM 2433 C CA . ARG B 1 144 ? 1.489 -26.219 0.039 1 97.56 144 ARG B CA 1
ATOM 2434 C C . ARG B 1 144 ? 0.05 -25.984 0.486 1 97.56 144 ARG B C 1
ATOM 2436 O O . ARG B 1 144 ? -0.713 -26.938 0.665 1 97.56 144 ARG B O 1
ATOM 2443 N N . LYS B 1 145 ? -0.272 -24.766 0.706 1 96.62 145 LYS B N 1
ATOM 2444 C CA . LYS B 1 145 ? -1.643 -24.438 1.087 1 96.62 145 LYS B CA 1
ATOM 2445 C C . LYS B 1 145 ? -2.635 -24.906 0.027 1 96.62 145 LYS B C 1
ATOM 2447 O O . LYS B 1 145 ? -3.688 -25.453 0.355 1 96.62 145 LYS B O 1
ATOM 2452 N N . MET B 1 146 ? -2.324 -24.672 -1.21 1 95.69 146 MET B N 1
ATOM 2453 C CA . MET B 1 146 ? -3.178 -25.109 -2.311 1 95.69 146 MET B CA 1
ATOM 2454 C C . MET B 1 146 ? -3.328 -26.641 -2.309 1 95.69 146 MET B C 1
ATOM 2456 O O . MET B 1 146 ? -4.445 -27.156 -2.387 1 95.69 146 MET B O 1
ATOM 2460 N N . TYR B 1 147 ? -2.244 -27.359 -2.107 1 96.19 147 TYR B N 1
ATOM 2461 C CA . TYR B 1 147 ? -2.273 -28.812 -2.211 1 96.19 147 TYR B CA 1
ATOM 2462 C C . TYR B 1 147 ? -2.906 -29.438 -0.971 1 96.19 147 TYR B C 1
ATOM 2464 O O . TYR B 1 147 ? -3.387 -30.578 -1.015 1 96.19 147 TYR B O 1
ATOM 2472 N N . ARG B 1 148 ? -2.867 -28.703 0.092 1 94.5 148 ARG B N 1
ATOM 2473 C CA . ARG B 1 148 ? -3.559 -29.188 1.284 1 94.5 148 ARG B CA 1
ATOM 2474 C C . ARG B 1 148 ? -5.066 -29.219 1.072 1 94.5 148 ARG B C 1
ATOM 2476 O O . ARG B 1 148 ? -5.766 -30.062 1.626 1 94.5 148 ARG B O 1
ATOM 2483 N N . LYS B 1 149 ? -5.496 -28.312 0.255 1 92.88 149 LYS B N 1
ATOM 2484 C CA . LYS B 1 149 ? -6.926 -28.219 -0.026 1 92.88 149 LYS B CA 1
ATOM 2485 C C . LYS B 1 149 ? -7.324 -29.109 -1.191 1 92.88 149 LYS B C 1
ATOM 2487 O O . LYS B 1 149 ? -8.453 -29.609 -1.24 1 92.88 149 LYS B O 1
ATOM 2492 N N . ALA B 1 150 ? -6.477 -29.297 -2.111 1 93.31 150 ALA B N 1
ATOM 2493 C CA . ALA B 1 150 ? -6.758 -29.984 -3.369 1 93.31 150 ALA B CA 1
ATOM 2494 C C . ALA B 1 150 ? -6.891 -31.5 -3.152 1 93.31 150 ALA B C 1
ATOM 2496 O O . ALA B 1 150 ? -6.109 -32.094 -2.408 1 93.31 150 ALA B O 1
ATOM 2497 N N . PRO B 1 151 ? -7.867 -32.156 -3.756 1 94.06 151 PRO B N 1
ATOM 2498 C CA . PRO B 1 151 ? -7.926 -33.594 -3.725 1 94.06 151 PRO B CA 1
ATOM 2499 C C . PRO B 1 151 ? -6.785 -34.25 -4.5 1 94.06 151 PRO B C 1
ATOM 2501 O O . PRO B 1 151 ? -6.191 -33.625 -5.383 1 94.06 151 PRO B O 1
ATOM 2504 N N . ASP B 1 152 ? -6.562 -35.5 -4.152 1 93.75 152 ASP B N 1
ATOM 2505 C CA . ASP B 1 152 ? -5.496 -36.25 -4.816 1 93.75 152 ASP B CA 1
ATOM 2506 C C . ASP B 1 152 ? -5.719 -36.312 -6.324 1 93.75 152 ASP B C 1
ATOM 2508 O O . ASP B 1 152 ? -4.762 -36.312 -7.102 1 93.75 152 ASP B O 1
ATOM 2512 N N . GLU B 1 153 ? -6.945 -36.344 -6.68 1 93.5 153 GLU B N 1
ATOM 2513 C CA . GLU B 1 153 ? -7.281 -36.438 -8.102 1 93.5 153 GLU B CA 1
ATOM 2514 C C . GLU B 1 153 ? -6.719 -35.219 -8.859 1 93.5 153 GLU B C 1
ATOM 2516 O O . GLU B 1 153 ? -6.316 -35.344 -10.016 1 93.5 153 GLU B O 1
ATOM 2521 N N . PHE B 1 154 ? -6.762 -34.094 -8.258 1 93.31 154 PHE B N 1
ATOM 2522 C CA . PHE B 1 154 ? -6.23 -32.906 -8.875 1 93.31 154 PHE B CA 1
ATOM 2523 C C . PHE B 1 154 ? -4.738 -33.031 -9.156 1 93.31 154 PHE B C 1
ATOM 2525 O O . PHE B 1 154 ? -4.258 -32.656 -10.227 1 93.31 154 PHE B O 1
ATOM 2532 N N . VAL B 1 155 ? -3.988 -33.5 -8.164 1 93.5 155 VAL B N 1
ATOM 2533 C CA . VAL B 1 155 ? -2.547 -33.688 -8.297 1 93.5 155 VAL B CA 1
ATOM 2534 C C . VAL B 1 155 ? -2.246 -34.594 -9.492 1 93.5 155 VAL B C 1
ATOM 2536 O O . VAL B 1 155 ? -1.372 -34.281 -10.305 1 93.5 155 VAL B O 1
ATOM 2539 N N . ILE B 1 156 ? -3.037 -35.625 -9.625 1 94.44 156 ILE B N 1
ATOM 2540 C CA . ILE B 1 156 ? -2.869 -36.594 -10.711 1 94.44 156 ILE B CA 1
ATOM 2541 C C . ILE B 1 156 ? -3.213 -35.938 -12.047 1 94.44 156 ILE B C 1
ATOM 2543 O O . ILE B 1 156 ? -2.479 -36.094 -13.023 1 94.44 156 ILE B O 1
ATOM 2547 N N . GLU B 1 157 ? -4.309 -35.219 -12.039 1 92.75 157 GLU B N 1
ATOM 2548 C CA . GLU B 1 157 ? -4.777 -34.594 -13.266 1 92.75 157 GLU B CA 1
ATOM 2549 C C . GLU B 1 157 ? -3.746 -33.594 -13.797 1 92.75 157 GLU B C 1
ATOM 2551 O O . GLU B 1 157 ? -3.498 -33.531 -15 1 92.75 157 GLU B O 1
ATOM 2556 N N . VAL B 1 158 ? -3.145 -32.812 -12.922 1 92.94 158 VAL B N 1
ATOM 2557 C CA . VAL B 1 158 ? -2.152 -31.828 -13.328 1 92.94 158 VAL B CA 1
ATOM 2558 C C . VAL B 1 158 ? -0.915 -32.531 -13.875 1 92.94 158 VAL B C 1
ATOM 2560 O O . VAL B 1 158 ? -0.386 -32.156 -14.922 1 92.94 158 VAL B O 1
ATOM 2563 N N . GLN B 1 159 ? -0.498 -33.562 -13.164 1 91.75 159 GLN B N 1
ATOM 2564 C CA . GLN B 1 159 ? 0.671 -34.312 -13.602 1 91.75 159 GLN B CA 1
ATOM 2565 C C . GLN B 1 159 ? 0.447 -34.906 -14.977 1 91.75 159 GLN B C 1
ATOM 2567 O O . GLN B 1 159 ? 1.325 -34.875 -15.836 1 91.75 159 GLN B O 1
ATOM 2572 N N . GLU B 1 160 ? -0.705 -35.5 -15.195 1 93.19 160 GLU B N 1
ATOM 2573 C CA . GLU B 1 160 ? -1.031 -36.125 -16.484 1 93.19 160 GLU B CA 1
ATOM 2574 C C . GLU B 1 160 ? -1.133 -35.062 -17.578 1 93.19 160 GLU B C 1
ATOM 2576 O O . GLU B 1 160 ? -0.705 -35.312 -18.719 1 93.19 160 GLU B O 1
ATOM 2581 N N . TRP B 1 161 ? -1.746 -34 -17.219 1 93.06 161 TRP B N 1
ATOM 2582 C CA . TRP B 1 161 ? -1.89 -32.906 -18.172 1 93.06 161 TRP B CA 1
ATOM 2583 C C . TRP B 1 161 ? -0.527 -32.438 -18.656 1 93.06 161 TRP B C 1
ATOM 2585 O O . TRP B 1 161 ? -0.322 -32.25 -19.875 1 93.06 161 TRP B O 1
ATOM 2595 N N . ILE B 1 162 ? 0.42 -32.25 -17.797 1 90.06 162 ILE B N 1
ATOM 2596 C CA . ILE B 1 162 ? 1.764 -31.781 -18.109 1 90.06 162 ILE B CA 1
ATOM 2597 C C . ILE B 1 162 ? 2.49 -32.844 -18.938 1 90.06 162 ILE B C 1
ATOM 2599 O O . ILE B 1 162 ? 3.131 -32.531 -19.953 1 90.06 162 ILE B O 1
ATOM 2603 N N . ALA B 1 163 ? 2.322 -34.094 -18.484 1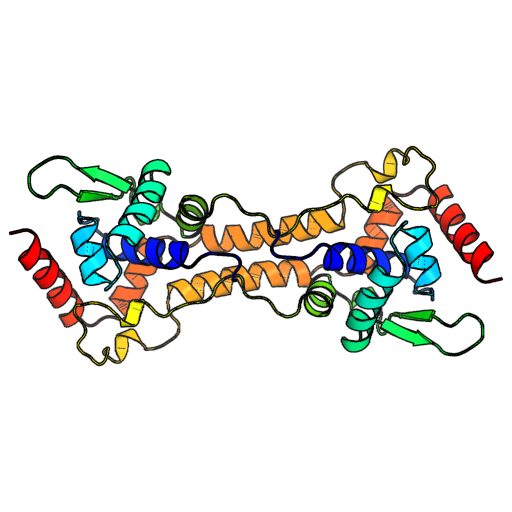 89.19 163 ALA B N 1
ATOM 2604 C CA . ALA B 1 163 ? 2.99 -35.188 -19.156 1 89.19 163 ALA B CA 1
ATOM 2605 C C . ALA B 1 163 ? 2.518 -35.312 -20.609 1 89.19 163 ALA B C 1
ATOM 2607 O O . ALA B 1 163 ? 3.303 -35.656 -21.5 1 89.19 163 ALA B O 1
ATOM 2608 N N . ALA B 1 164 ? 1.32 -35.031 -20.844 1 89.81 164 ALA B N 1
ATOM 2609 C CA . ALA B 1 164 ? 0.724 -35.156 -22.172 1 89.81 164 ALA B CA 1
ATOM 2610 C C . ALA B 1 164 ? 1.268 -34.094 -23.125 1 89.81 164 ALA B C 1
ATOM 2612 O O . ALA B 1 164 ? 1.154 -34.219 -24.344 1 89.81 164 ALA B O 1
ATOM 2613 N N . ARG B 1 165 ? 1.801 -33.094 -22.641 1 83.12 165 ARG B N 1
ATOM 2614 C CA . ARG B 1 165 ? 2.268 -31.984 -23.453 1 83.12 165 ARG B CA 1
ATOM 2615 C C . ARG B 1 165 ? 3.787 -32 -23.594 1 83.12 165 ARG B C 1
ATOM 2617 O O . ARG B 1 165 ? 4.348 -31.297 -24.438 1 83.12 165 ARG B O 1
ATOM 2624 N N . LYS B 1 166 ? 4.582 -32.594 -22.719 1 76.25 166 LYS B N 1
ATOM 2625 C CA . LYS B 1 166 ? 6.031 -32.719 -22.844 1 76.25 166 LYS B CA 1
ATOM 2626 C C . LYS B 1 166 ? 6.406 -33.656 -23.969 1 76.25 166 LYS B C 1
ATOM 2628 O O . LYS B 1 166 ? 7.508 -33.594 -24.516 1 76.25 166 LYS B O 1
ATOM 2633 N N . ASN B 1 167 ? 5.469 -34.562 -24.422 1 58.41 167 ASN B N 1
ATOM 2634 C CA . ASN B 1 167 ? 5.746 -35.5 -25.516 1 58.41 167 ASN B CA 1
ATOM 2635 C C . ASN B 1 167 ? 5.293 -34.906 -26.859 1 58.41 167 ASN B C 1
ATOM 2637 O O . ASN B 1 167 ? 4.203 -34.375 -26.953 1 58.41 167 ASN B O 1
#

Organism: Klebsiella aerogenes (strain ATCC 13048 / DSM 30053 / CCUG 1429 / JCM 1235 / KCTC 2190 / NBRC 13534 / NCIMB 10102 / NCTC 10006 / CDC 819-56) (NCBI:txid1028307)

Secondary structure (DSSP, 8-state):
--SS-HHHHHHHHHHHHTB-TTS-B--B-HHHHHHHHT--HHHHHHHHHHHHHTTSEEEE-STT-EEEESS-GGG-BHHHHHHHHH-S--S-----GGG--TTS-SS--HHHHSSS-HHHHHHHHHHHHHHHHHHT-BHHHHHHHHHHHS-HHHHHHHHHHHHHHH-/--SS-HHHHHHHHHHHHTB-TTS-B--B-HHHHHHHHT--HHHHHHHHHHHHHTTSEEEE-STT-EEEESS-GGG-BHHHHHHHHH-S--S-----GGG--TTS-SS--HHHHSSS-HHHHHHHHHHHHHHHHHHT-BHHHHHHHHHHHS-HHHHHHHHHHHHHHH-

InterPro domains:
  IPR000944 Transcription regulator Rrf2 [PF02082] (5-144)
  IPR000944 Transcription regulator Rrf2 [PS51197] (3-144)
  IPR000944 Transcription regulator Rrf2 [PTHR33221] (4-149)
  IPR000944 Transcription regulator Rrf2 [TIGR00738] (5-143)
  IPR030489 Transcription regulator Rrf2-type, conserved site [PS01332] (51-69)
  IPR036388 Winged helix-like DNA-binding domain superfamily [G3DSA:1.10.10.10] (2-150)
  IPR036390 Winged helix DNA-binding domain superfamily [SSF46785] (5-146)

=== Feature glossary ===
Each block in this record encodes a different view of the same protein. In brief:

Predicted aligned error. PAE(i, j) answers: if I align the predicted and true structures on residue i, how far off (in Å) do I expect residue j to be? A block-diagonal PAE matrix with low values on the blocks and high values off-diagonal is the signature of a multi-domain protein with confidently predicted domains but uncertain inter-domain orientation.

Contact-map, Ramachandran, and PAE plots. Plot images: a contact map (which residues are close in 3D, as an N×N binary image), a Ramachandran scatter (backbone torsion angles, revealing secondary-structure composition at a glance), and — for AlphaFold structures — a PAE heatmap (pairwise prediction confidence).

Backbone torsions (φ/ψ). φ (phi) and ψ (psi) are the two rotatable backbone dihedrals per residue: φ is the C(i-1)–N–Cα–C torsion, ψ is the N–Cα–C–N(i+1) torsion, both in degrees on (−180°, 180°]. α-helical residues cluster near (−60°, −45°); β-strand residues near (−120°, +130°). A Ramachandran plot is simply a scatter of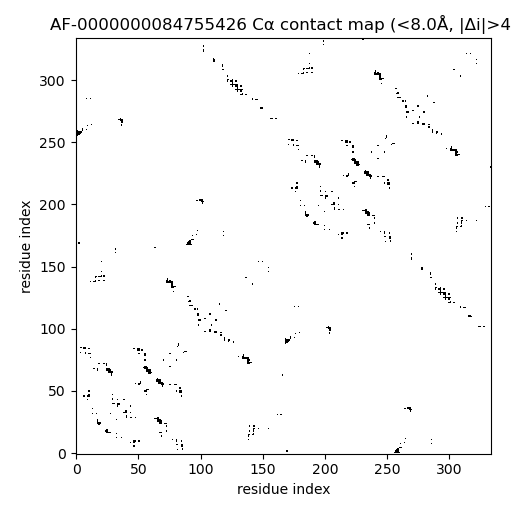 (φ, ψ) for every residue.

Foldseek 3Di. A 3Di character summarizes, for each residue, the relative orientation of the Cα frame of its nearest spatial neighbor. Because it encodes fold topology rather than chemistry, 3Di alignments detect remote structural similarity that sequence alignment misses.

Radius of gyration, Cα contacts, bounding box. Three whole-structure scalars: the radius of gyration (RMS distance of Cα from centroid, in Å), the count of Cα–Cα contacts (pairs closer than 8 Å and separated by more than four residues in sequence — i.e. tertiary, not local, contacts), and the bounding-box dimensions. Together they distinguish compact globular folds from extended fibres or disordered chains.

Sequence. Sequence gives the chain of amino acids in standard one-letter code (A=alanine, C=cysteine, …, Y=tyrosine), read N→C. It is the only feature that is directly encoded by the gene; all structural features are derived from the folded form of this sequence.

mmCIF coordinates. Atomic coordinates in PDBx/mmCIF format — the same representation the Protein Data Bank distributes. Each line of the _atom_site loop places one backbone atom in Cartesian space (units: ångströms, origin: arbitrary).

Secondary structure (3-state, P-SEA). Three-state secondary structure (P-SEA) collapses the eight DSSP classes into helix (a), strand (b), and coil (c). P-SEA assigns these from Cα geometry alone — distances and angles — without requiring backbone oxygens, so it works on any Cα trace.

InterPro / GO / CATH / organism. Functional annotations link the protein to curated databases. InterPro entries identify conserved domains and families by matching the sequence against member-database signatures (Pfam, PROSITE, CDD, …). Gene Ontology (GO) terms describe molecular function, biological process, and cellular component in a controlled vocabulary. CATH places the structure in a hierarchical fold classification (Class/Architecture/Topology/Homologous-superfamily). The organism is the source species.

B-factor. B-factor (Debye–Waller factor) reflects atomic displacement in the crystal lattice. It is an experimental observable (units Å²), not a prediction; low values mean the atom is pinned down, high values mean it moves or is heterogeneous across the crystal.

Rendered structure images. Structure images are PyMOL renders from six orthogonal camera directions. Cartoon representation draws helices as coils and strands as arrows; sticks shows the backbone as bonds; surface shows the solvent-excluded envelope. Rainbow coloring maps sequence position to hue (blue→red, N→C); chain coloring assigns a distinct color per polypeptide.

Solvent-accessible surface area. Solvent-accessible surface area (SASA) is the area in Å² traced out by the centre of a 1.4 Å probe sphere (a water molecule) rolled over the protein's van der Waals surface (Shrake–Rupley / Lee–Richards construction). Buried residues have near-zero SASA; fully exposed residues can exceed 200 Å². The total SASA scales roughly with the number of surface residues.

Secondary structure (8-state, DSSP). The SS8 string is DSSP's per-residue secondary-structure call. α-helix (H) means an i→i+4 H-bond ladder; β-strand (E) means the residue participates in a β-sheet; 3₁₀ (G) and π (I) are tighter and wider helices; T/S are turns/bends; '-' is loop.

pLDDT. For AlphaFold models, the B-factor field carries pLDDT — the model's own estimate of local accuracy on a 0–100 scale. Regions with pLDDT<50 should be treated as essentially unmodeled; they often correspond to intrinsically disordered segments.

Nearest PDB structures. Nearest PDB neighbors are the top structural matches found by Foldseek when searching this structure against the entire Protein Data Bank. Each hit reports a TM-score (0 to 1; >0.5 almost always implies the same fold) and an E-value. These are *structural* homologs — they may share no detectable sequence similarity.